Protein 1K3A (pdb70)

GO terms:
  GO:0004713 protein tyrosine kinase activity (F, IMP)
  GO:1904646 cellular response to amyloid-beta (P, IGI)
  GO:0005010 insulin-like growth factor receptor activity (F, IMP)
  GO:0045056 transcytosis (P, IMP)
  GO:0097242 amyloid-beta clearance (P, IMP)
  GO:0043235 signaling receptor complex (C, IDA)
  GO:0038083 peptidyl-tyrosine autophosphorylation (P, IMP)
  GO:0043066 negative regulation of apoptotic process (P, IDA)
  GO:0031994 insulin-like growth factor I binding (F, IDA)
  GO:0035867 alphav-beta3 integrin-IGF-1-IGF1R complex (C, IDA)
  GO:0046328 regulation of JNK cascade (P, IDA)
  GO:0004713 protein tyrosine kinase activity (F, EXP)
  GO:0005515 protein binding (F, IPI)
  GO:0005010 insulin-like growth factor receptor activity (F, TAS)
  GO:0043066 negative regulation of apoptotic process (P, TAS)
  GO:0007165 signal transduction (P, TAS)
  GO:0008284 positive regulation of cell population proliferation (P, TAS)
  GO:0008286 insulin receptor signaling pathway (P, TAS)
  GO:0004713 protein tyrosine kinase activity (F, TAS)
  GO:0005886 plasma membrane (C, TAS)

B-factor: mean 33.8, std 10.52, range [14.96, 90.63]

Structure (mmCIF, N/CA/C/O backbone):
data_1K3A
#
_entry.id   1K3A
#
_cell.length_a   80.624
_cell.length_b   111.018
_cell.length_c   93.297
_cell.angle_alpha   90.00
_cell.angle_beta   90.00
_cell.angle_gamma   90.00
#
_symmetry.space_group_name_H-M   'C 2 2 21'
#
loop_
_entity.id
_entity.type
_entity.pdbx_description
1 polymer 'insulin-like growth factor 1 receptor'
2 polymer 'insulin receptor substrate 1'
3 non-polymer 'PHOSPHOMETHYLPHOSPHONIC ACID ADENYLATE ESTER'
4 water water
#
loop_
_atom_site.group_PDB
_atom_site.id
_atom_site.type_symbol
_atom_site.label_atom_id
_atom_site.label_alt_id
_atom_site.label_comp_id
_atom_site.label_asym_id
_atom_site.label_entity_id
_atom_site.label_seq_id
_atom_site.pdbx_PDB_ins_code
_atom_site.Cartn_x
_atom_site.Cartn_y
_atom_site.Cartn_z
_atom_site.occupancy
_atom_site.B_iso_or_equiv
_atom_site.auth_seq_id
_atom_site.auth_comp_id
_atom_site.auth_asym_id
_atom_site.auth_atom_id
_atom_site.pdbx_PDB_model_num
ATOM 1 N N . VAL A 1 1 ? 1.657 20.877 69.207 1.00 51.05 958 VAL A N 1
ATOM 2 C CA . VAL A 1 1 ? 1.775 19.689 68.313 1.00 50.75 958 VAL A CA 1
ATOM 3 C C . VAL A 1 1 ? 3.224 19.326 67.993 1.00 49.74 958 VAL A C 1
ATOM 4 O O . VAL A 1 1 ? 4.136 20.142 68.150 1.00 49.39 958 VAL A O 1
ATOM 8 N N . PRO A 1 2 ? 3.449 18.084 67.536 1.00 48.78 959 PRO A N 1
ATOM 9 C CA . PRO A 1 2 ? 4.788 17.601 67.194 1.00 47.74 959 PRO A CA 1
ATOM 10 C C . PRO A 1 2 ? 5.419 18.231 65.954 1.00 46.42 959 PRO A C 1
ATOM 11 O O . PRO A 1 2 ? 4.728 18.671 65.031 1.00 46.17 959 PRO A O 1
ATOM 15 N N . ASP A 1 3 ? 6.746 18.269 65.954 1.00 44.87 960 ASP A N 1
ATOM 16 C CA . ASP A 1 3 ? 7.511 18.796 64.836 1.00 43.06 960 ASP A CA 1
ATOM 17 C C . ASP A 1 3 ? 7.304 17.778 63.718 1.00 41.33 960 ASP A C 1
ATOM 18 O O . ASP A 1 3 ? 7.752 16.635 63.819 1.00 41.18 960 ASP A O 1
ATOM 23 N N . GLU A 1 4 ? 6.621 18.193 62.657 1.00 38.80 961 GLU A N 1
ATOM 24 C CA . GLU A 1 4 ? 6.329 17.299 61.544 1.00 36.15 961 GLU A CA 1
ATOM 25 C C . GLU A 1 4 ? 7.550 16.803 60.784 1.00 34.19 961 GLU A C 1
ATOM 26 O O . GLU A 1 4 ? 7.470 15.797 60.087 1.00 33.48 961 GLU A O 1
ATOM 32 N N . TRP A 1 5 ? 8.674 17.500 60.908 1.00 32.23 962 TRP A N 1
ATOM 33 C CA . TRP A 1 5 ? 9.882 17.091 60.198 1.00 31.38 962 TRP A CA 1
ATOM 34 C C . TRP A 1 5 ? 10.838 16.206 60.990 1.00 31.67 962 TRP A C 1
ATOM 35 O O . TRP A 1 5 ? 11.694 15.540 60.408 1.00 32.08 962 TRP A O 1
ATOM 46 N N . GLU A 1 6 ? 10.692 16.196 62.310 1.00 31.75 963 GLU A N 1
ATOM 47 C CA . GLU A 1 6 ? 11.551 15.397 63.180 1.00 32.28 963 GLU A CA 1
ATOM 48 C C . GLU A 1 6 ? 11.201 13.914 63.100 1.00 32.12 963 GLU A C 1
ATOM 49 O O . GLU A 1 6 ? 10.031 13.548 63.155 1.00 32.21 963 GLU A O 1
ATOM 55 N N . VAL A 1 7 ? 12.212 13.062 62.967 1.00 31.49 964 VAL A N 1
ATOM 56 C CA . VAL A 1 7 ? 11.972 11.625 62.908 1.00 31.57 964 VAL A CA 1
ATOM 57 C C . VAL A 1 7 ? 12.844 10.916 63.947 1.00 31.83 964 VAL A C 1
ATOM 58 O O . VAL A 1 7 ? 14.001 11.286 64.162 1.00 30.49 964 VAL A O 1
ATOM 62 N N . ALA A 1 8 ? 12.281 9.900 64.596 1.00 32.42 965 ALA A N 1
ATOM 63 C CA . ALA A 1 8 ? 13.013 9.142 65.603 1.00 33.36 965 ALA A CA 1
ATOM 64 C C . ALA A 1 8 ? 14.172 8.419 64.924 1.00 33.60 965 ALA A C 1
ATOM 65 O O . ALA A 1 8 ? 13.985 7.746 63.913 1.00 34.41 965 ALA A O 1
ATOM 67 N N . ARG A 1 9 ? 15.370 8.564 65.481 1.00 33.82 966 ARG A N 1
ATOM 68 C CA . ARG A 1 9 ? 16.561 7.935 64.922 1.00 34.27 966 ARG A CA 1
ATOM 69 C C . ARG A 1 9 ? 16.383 6.440 64.638 1.00 35.21 966 ARG A C 1
ATOM 70 O O . ARG A 1 9 ? 16.951 5.906 63.683 1.00 34.68 966 ARG A O 1
ATOM 78 N N . GLU A 1 10 ? 15.590 5.769 65.465 1.00 36.46 967 GLU A N 1
ATOM 79 C CA . GLU A 1 10 ? 15.367 4.335 65.311 1.00 38.05 967 GLU A CA 1
ATOM 80 C C . GLU A 1 10 ? 14.702 3.945 63.999 1.00 37.79 967 GLU A C 1
ATOM 81 O O . GLU A 1 10 ? 14.895 2.831 63.518 1.00 37.62 967 GLU A O 1
ATOM 87 N N . LYS A 1 11 ? 13.925 4.854 63.420 1.00 37.65 968 LYS A N 1
ATOM 88 C CA . LYS A 1 11 ? 13.234 4.563 62.164 1.00 38.34 968 LYS A CA 1
ATOM 89 C C . LYS A 1 11 ? 14.100 4.682 60.914 1.00 37.66 968 LYS A C 1
ATOM 90 O O . LYS A 1 11 ? 13.614 4.479 59.801 1.00 37.20 968 LYS A O 1
ATOM 96 N N . ILE A 1 12 ? 15.377 5.007 61.094 1.00 37.96 969 ILE A N 1
ATOM 97 C CA . ILE A 1 12 ? 16.301 5.156 59.971 1.00 37.66 969 ILE A CA 1
ATOM 98 C C . ILE A 1 12 ? 17.453 4.159 60.067 1.00 38.02 969 ILE A C 1
ATOM 99 O O . ILE A 1 12 ? 18.046 3.996 61.129 1.00 38.38 969 ILE A O 1
ATOM 104 N N . THR A 1 13 ? 17.767 3.496 58.956 1.00 37.97 970 THR A N 1
ATOM 105 C CA . THR A 1 13 ? 18.865 2.530 58.921 1.00 38.62 970 THR A CA 1
ATOM 106 C C . THR A 1 13 ? 19.811 2.866 57.773 1.00 38.86 970 THR A C 1
ATOM 107 O O . THR A 1 13 ? 19.368 3.223 56.683 1.00 37.49 970 THR A O 1
ATOM 111 N N . MET A 1 14 ? 21.113 2.753 58.022 1.00 40.35 971 MET A N 1
ATOM 112 C CA . MET A 1 14 ? 22.114 3.049 57.005 1.00 42.42 971 MET A CA 1
ATOM 113 C C . MET A 1 14 ? 22.703 1.779 56.392 1.00 42.91 971 MET A C 1
ATOM 114 O O . MET A 1 14 ? 23.467 1.056 57.032 1.00 43.50 971 MET A O 1
ATOM 119 N N . SER A 1 15 ? 22.339 1.522 55.140 1.00 42.76 972 SER A N 1
ATOM 120 C CA . SER A 1 15 ? 22.794 0.344 54.410 1.00 42.00 972 SER A CA 1
ATOM 121 C C . SER A 1 15 ? 24.245 0.440 53.958 1.00 42.00 972 SER A C 1
ATOM 122 O O . SER A 1 15 ? 25.031 -0.479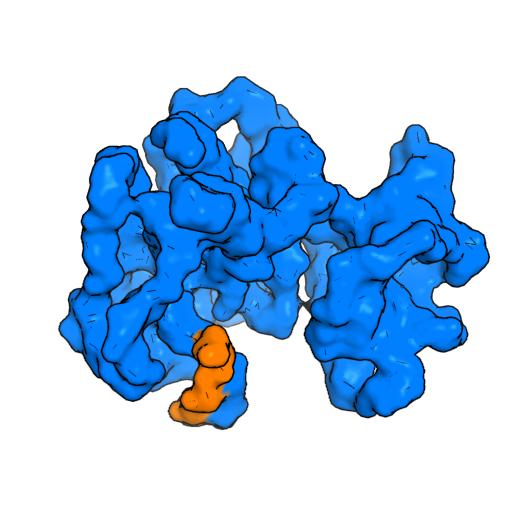 54.182 1.00 42.88 972 SER A O 1
ATOM 125 N N . ARG A 1 16 ? 24.608 1.547 53.323 1.00 41.35 973 ARG A N 1
ATOM 126 C CA . ARG A 1 16 ? 25.973 1.707 52.849 1.00 40.60 973 ARG A CA 1
ATOM 127 C C . ARG A 1 16 ? 26.315 3.167 52.584 1.00 40.77 973 ARG A C 1
ATOM 128 O O . ARG A 1 16 ? 25.434 4.029 52.558 1.00 40.69 973 ARG A O 1
ATOM 136 N N . GLU A 1 17 ? 27.600 3.438 52.387 1.00 4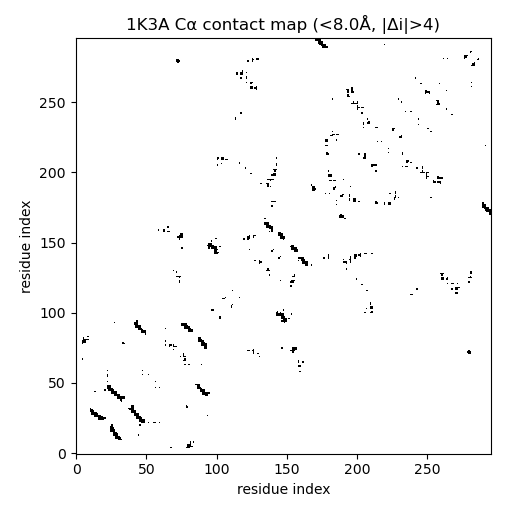0.00 974 GLU A N 1
ATOM 137 C CA . GLU A 1 17 ? 28.053 4.795 52.122 1.00 40.68 974 GLU A CA 1
ATOM 138 C C . GLU A 1 17 ? 27.873 5.141 50.651 1.00 40.66 974 GLU A C 1
ATOM 139 O O . GLU A 1 17 ? 28.006 4.281 49.781 1.00 39.97 974 GLU A O 1
ATOM 145 N N . LEU A 1 18 ? 27.572 6.408 50.381 1.00 40.52 975 LEU A N 1
ATOM 146 C CA . LEU A 1 18 ? 27.398 6.885 49.016 1.00 40.32 975 LEU A CA 1
ATOM 147 C C . LEU A 1 18 ? 28.586 7.760 48.656 1.00 41.01 975 LEU A C 1
ATOM 148 O O . LEU A 1 18 ? 29.071 7.733 47.525 1.00 41.29 975 LEU A O 1
ATOM 153 N N . GLY A 1 19 ? 29.052 8.534 49.631 1.00 41.22 976 GLY A N 1
ATOM 154 C CA . GLY A 1 19 ? 30.187 9.410 49.402 1.00 41.29 976 GLY A CA 1
ATOM 155 C C . GLY A 1 19 ? 30.262 10.540 50.413 1.00 41.93 976 GLY A C 1
ATOM 156 O O . GLY A 1 19 ? 29.277 10.850 51.095 1.00 41.26 976 GLY A O 1
ATOM 157 N N . GLN A 1 20 ? 31.432 11.160 50.509 1.00 41.62 977 GLN A N 1
ATOM 158 C CA . GLN A 1 20 ? 31.643 12.260 51.444 1.00 42.16 977 GLN A CA 1
ATOM 159 C C . GLN A 1 20 ? 30.937 13.524 50.956 1.00 42.04 977 GLN A C 1
ATOM 160 O O . GLN A 1 20 ? 31.020 13.868 49.775 1.00 41.71 977 GLN A O 1
ATOM 166 N N . GLY A 1 21 ? 30.245 14.210 51.866 1.00 41.93 978 GLY A N 1
ATOM 167 C CA . GLY A 1 21 ? 29.541 15.431 51.504 1.00 42.28 978 GLY A CA 1
ATOM 168 C C . GLY A 1 21 ? 30.184 16.700 52.048 1.00 42.84 978 GLY A C 1
ATOM 169 O O . GLY A 1 21 ? 31.322 16.681 52.515 1.00 41.43 978 GLY A O 1
ATOM 170 N N . SER A 1 22 ? 29.454 17.813 51.987 1.00 43.33 979 SER A N 1
ATOM 171 C CA . SER A 1 22 ? 29.958 19.093 52.484 1.00 43.50 979 SER A CA 1
ATOM 172 C C . SER A 1 22 ? 30.268 19.080 53.971 1.00 43.21 979 SER A C 1
ATOM 173 O O . SER A 1 22 ? 31.335 19.535 54.384 1.00 43.12 979 SER A O 1
ATOM 176 N N . PHE A 1 23 ? 29.338 18.562 54.771 1.00 42.89 980 PHE A N 1
ATOM 177 C CA . PHE A 1 23 ? 29.519 18.531 56.222 1.00 42.39 980 PHE A CA 1
ATOM 178 C C . PHE A 1 23 ? 29.767 17.141 56.813 1.00 40.83 980 PHE A C 1
ATOM 179 O O . PHE A 1 23 ? 30.003 17.005 58.017 1.00 40.68 980 PHE A O 1
ATOM 187 N N . GLY A 1 24 ? 29.714 16.110 55.977 1.00 39.45 981 GLY A N 1
ATOM 188 C CA . GLY A 1 24 ? 29.929 14.764 56.475 1.00 37.15 981 GLY A CA 1
ATOM 189 C C . GLY A 1 24 ? 29.562 13.686 55.470 1.00 36.28 981 GLY A C 1
ATOM 190 O O . GLY A 1 24 ? 29.126 13.976 54.355 1.00 35.30 981 GLY A O 1
ATOM 191 N N . MET A 1 25 ? 29.739 12.436 55.880 1.00 34.55 982 MET A N 1
ATOM 192 C CA . MET A 1 25 ? 29.449 11.291 55.033 1.00 35.08 982 MET A CA 1
ATOM 193 C C . MET A 1 25 ? 27.967 11.149 54.704 1.00 34.10 982 MET A C 1
ATOM 194 O O . MET A 1 25 ? 27.105 11.301 55.578 1.00 33.48 982 MET A O 1
ATOM 199 N N . VAL A 1 26 ? 27.685 10.859 53.435 1.00 32.54 983 VAL A N 1
ATOM 200 C CA . VAL A 1 26 ? 26.320 10.647 52.964 1.00 31.45 983 VAL A CA 1
ATOM 201 C C . VAL A 1 26 ? 26.132 9.139 52.773 1.00 31.57 983 VAL A C 1
ATOM 202 O O . VAL A 1 26 ? 26.961 8.483 52.140 1.00 31.63 983 VAL A O 1
ATOM 206 N N . TYR A 1 27 ? 25.047 8.595 53.315 1.00 31.70 984 TYR A N 1
ATOM 207 C CA . TYR A 1 27 ? 24.771 7.164 53.210 1.00 32.41 984 TYR A CA 1
ATOM 208 C C . TYR A 1 27 ? 23.450 6.882 52.510 1.00 32.54 984 TYR A C 1
ATOM 209 O O . TYR A 1 27 ? 22.579 7.748 52.441 1.00 32.44 984 TYR A O 1
ATOM 218 N N . GLU A 1 28 ? 23.310 5.663 51.993 1.00 31.06 985 GLU A N 1
ATOM 219 C CA . GLU A 1 28 ? 22.060 5.241 51.383 1.00 30.67 985 GLU A CA 1
ATOM 220 C C . GLU A 1 28 ? 21.442 4.380 52.469 1.00 29.63 985 GLU A C 1
ATOM 221 O O . GLU A 1 28 ? 22.153 3.648 53.156 1.00 29.69 985 GLU A O 1
ATOM 227 N N . GLY A 1 29 ? 20.131 4.460 52.634 1.00 28.39 986 GLY A N 1
ATOM 228 C CA . GLY A 1 29 ? 19.496 3.669 53.666 1.00 27.98 986 GLY A CA 1
ATOM 229 C C . GLY A 1 29 ? 18.004 3.549 53.472 1.00 28.55 986 GLY A C 1
ATOM 230 O O . GLY A 1 29 ? 17.493 3.719 52.362 1.00 27.70 986 GLY A O 1
ATOM 231 N N . VAL A 1 30 ? 17.307 3.260 54.568 1.00 28.71 987 VAL A N 1
ATOM 232 C CA . VAL A 1 30 ? 15.861 3.096 54.565 1.00 29.21 987 VAL A CA 1
ATOM 233 C C . VAL A 1 30 ? 15.253 3.807 55.772 1.00 30.19 987 VAL A C 1
ATOM 234 O O . VAL A 1 30 ? 15.840 3.815 56.854 1.00 29.93 987 VAL A O 1
ATOM 238 N N . ALA A 1 31 ? 14.079 4.400 55.582 1.00 32.14 988 ALA A N 1
ATOM 239 C CA . ALA A 1 31 ? 13.392 5.102 56.658 1.00 33.84 988 ALA A CA 1
ATOM 240 C C . ALA A 1 31 ? 11.932 4.667 56.717 1.00 35.57 988 ALA A C 1
ATOM 241 O O . ALA A 1 31 ? 11.296 4.487 55.684 1.00 36.23 988 ALA A O 1
ATOM 243 N N . LYS A 1 32 ? 11.405 4.502 57.927 1.00 37.47 989 LYS A N 1
ATOM 244 C CA . LYS A 1 32 ? 10.016 4.087 58.110 1.00 39.73 989 LYS A CA 1
ATOM 245 C C . LYS A 1 32 ? 9.055 5.244 58.382 1.00 40.95 989 LYS A C 1
ATOM 246 O O . LYS A 1 32 ? 9.371 6.177 59.123 1.00 41.21 989 LYS A O 1
ATOM 252 N N . GLY A 1 33 ? 7.879 5.165 57.770 1.00 41.88 990 GLY A N 1
ATOM 253 C CA . GLY A 1 33 ? 6.853 6.175 57.956 1.00 43.74 990 GLY A CA 1
ATOM 254 C C . GLY A 1 33 ? 7.153 7.618 57.587 1.00 44.47 990 GLY A C 1
ATOM 255 O O . GLY A 1 33 ? 6.676 8.527 58.264 1.00 45.15 990 GLY A O 1
ATOM 256 N N . VAL A 1 34 ? 7.922 7.853 56.529 1.00 44.93 991 VAL A N 1
ATOM 257 C CA . VAL A 1 34 ? 8.216 9.229 56.136 1.00 45.75 991 VAL A CA 1
ATOM 258 C C . VAL A 1 34 ? 7.382 9.646 54.933 1.00 46.91 991 VAL A C 1
ATOM 259 O O . VAL A 1 34 ? 7.274 10.834 54.622 1.00 46.90 991 VAL A O 1
ATOM 263 N N . VAL A 1 35 ? 6.795 8.665 54.258 1.00 47.70 992 VAL A N 1
ATOM 264 C CA . VAL A 1 35 ? 5.949 8.937 53.105 1.00 49.09 992 VAL A CA 1
ATOM 265 C C . VAL A 1 35 ? 4.592 8.293 53.344 1.00 49.93 992 VAL A C 1
ATOM 266 O O . VAL A 1 35 ? 4.509 7.180 53.857 1.00 49.76 992 VAL A O 1
ATOM 270 N N . LYS A 1 36 ? 3.532 9.002 52.974 1.00 51.29 993 LYS A N 1
ATOM 271 C CA . LYS A 1 36 ? 2.171 8.507 53.153 1.00 52.83 993 LYS A CA 1
ATOM 272 C C . LYS A 1 36 ? 1.943 7.189 52.424 1.00 53.65 993 LYS A C 1
ATOM 273 O O . LYS A 1 36 ? 2.507 6.953 51.357 1.00 54.07 993 LYS A O 1
ATOM 275 N N . ASP A 1 37 ? 1.112 6.333 53.010 1.00 54.94 994 ASP A N 1
ATOM 276 C CA . ASP A 1 37 ? 0.786 5.042 52.412 1.00 55.97 994 ASP A CA 1
ATOM 277 C C . ASP A 1 37 ? 2.040 4.267 52.034 1.00 55.80 994 ASP A C 1
ATOM 278 O O . ASP A 1 37 ? 2.005 3.410 51.149 1.00 56.16 994 ASP A O 1
ATOM 283 N N . GLU A 1 38 ? 3.147 4.566 52.702 1.00 55.41 995 GLU A N 1
ATOM 284 C CA . GLU A 1 38 ? 4.403 3.893 52.404 1.00 54.70 995 GLU A CA 1
ATOM 285 C C . GLU A 1 38 ? 5.076 3.466 53.706 1.00 54.06 995 GLU A C 1
ATOM 286 O O . GLU A 1 38 ? 5.589 4.302 54.451 1.00 54.34 995 GLU A O 1
ATOM 292 N N . PRO A 1 39 ? 5.069 2.151 54.002 1.00 53.12 996 PRO A N 1
ATOM 293 C CA . PRO A 1 39 ? 5.674 1.594 55.219 1.00 51.72 996 PRO A CA 1
ATOM 294 C C . PRO A 1 39 ? 7.099 2.092 55.421 1.00 50.02 996 PRO A C 1
ATOM 295 O O . PRO A 1 39 ? 7.408 2.740 56.423 1.00 50.22 996 PRO A O 1
ATOM 299 N N . GLU A 1 40 ? 7.963 1.783 54.462 1.00 47.90 997 GLU A N 1
ATOM 300 C CA . GLU A 1 40 ? 9.351 2.214 54.522 1.00 45.91 997 GLU A CA 1
ATOM 301 C C . GLU A 1 40 ? 9.720 2.860 53.191 1.00 43.19 997 GLU A C 1
ATOM 302 O O . GLU A 1 40 ? 9.071 2.611 52.178 1.00 43.01 997 GLU A O 1
ATOM 308 N N . THR A 1 41 ? 10.759 3.688 53.194 1.00 40.04 998 THR A N 1
ATOM 309 C CA . THR A 1 41 ? 11.183 4.383 51.983 1.00 36.94 998 THR A CA 1
ATOM 310 C C . THR A 1 41 ? 12.705 4.402 51.848 1.00 35.09 998 THR A C 1
ATOM 311 O O . THR A 1 41 ? 13.419 4.554 52.834 1.00 34.34 998 THR A O 1
ATOM 315 N N . ARG A 1 42 ? 13.195 4.241 50.623 1.00 33.08 999 ARG A N 1
ATOM 316 C CA . ARG A 1 42 ? 14.628 4.282 50.375 1.00 31.04 999 ARG A CA 1
ATOM 317 C C . ARG A 1 42 ? 15.019 5.748 50.472 1.00 30.15 999 ARG A C 1
ATOM 318 O O . ARG A 1 42 ? 14.330 6.619 49.938 1.00 30.07 999 ARG A O 1
ATOM 326 N N . VAL A 1 43 ? 16.123 6.026 51.148 1.00 28.18 1000 VAL A N 1
ATOM 327 C CA . VAL A 1 43 ? 16.531 7.403 51.335 1.00 26.85 1000 VAL A CA 1
ATOM 328 C C . VAL A 1 43 ? 18.030 7.618 51.271 1.00 26.53 1000 VAL A C 1
ATOM 329 O O . VAL A 1 43 ? 18.820 6.676 51.341 1.00 25.04 1000 VAL A O 1
ATOM 333 N N . ALA A 1 44 ? 18.401 8.885 51.129 1.00 25.56 1001 ALA A N 1
ATOM 334 C CA . ALA A 1 44 ? 19.788 9.293 51.131 1.00 26.45 1001 ALA A CA 1
ATOM 335 C C . ALA A 1 44 ? 19.913 9.884 52.537 1.00 27.13 1001 ALA A C 1
ATOM 336 O O . ALA A 1 44 ? 19.026 10.607 52.992 1.00 28.04 1001 ALA A O 1
ATOM 338 N N . ILE A 1 45 ? 20.994 9.575 53.235 1.00 27.93 1002 ILE A N 1
ATOM 339 C CA . ILE A 1 45 ? 21.163 10.076 54.594 1.00 28.34 1002 ILE A CA 1
ATOM 340 C C . ILE A 1 45 ? 22.404 10.941 54.690 1.00 28.81 1002 ILE A C 1
ATOM 341 O O . ILE A 1 45 ? 23.526 10.434 54.632 1.00 28.83 1002 ILE A O 1
ATOM 346 N N . LYS A 1 46 ? 22.193 12.247 54.829 1.00 27.96 1003 LYS A N 1
ATOM 347 C CA . LYS A 1 46 ? 23.292 13.195 54.952 1.00 29.44 1003 LYS A CA 1
ATOM 348 C C . LYS A 1 46 ? 23.563 13.427 56.433 1.00 29.61 1003 LYS A C 1
ATOM 349 O O . LYS A 1 46 ? 22.646 13.722 57.201 1.00 28.96 1003 LYS A O 1
ATOM 355 N N . THR A 1 47 ? 24.824 13.299 56.829 1.00 29.25 1004 THR A N 1
ATOM 356 C CA . THR A 1 47 ? 25.199 13.476 58.225 1.00 31.12 1004 THR A CA 1
ATOM 357 C C . THR A 1 47 ? 26.189 14.623 58.442 1.00 33.55 1004 THR A C 1
ATOM 358 O O . THR A 1 47 ? 26.832 15.105 57.505 1.00 32.47 1004 THR A O 1
ATOM 362 N N . VAL A 1 48 ? 26.302 15.053 59.696 1.00 36.03 1005 VAL A N 1
ATOM 363 C CA . VAL A 1 48 ? 27.241 16.102 60.068 1.00 38.67 1005 VAL A CA 1
ATOM 364 C C . VAL A 1 48 ? 28.238 15.463 61.029 1.00 40.30 1005 VAL A C 1
ATOM 365 O O . VAL A 1 48 ? 27.836 14.841 62.010 1.00 41.08 1005 VAL A O 1
ATOM 369 N N . ASN A 1 49 ? 29.529 15.612 60.746 1.00 42.46 1006 ASN A N 1
ATOM 370 C CA . ASN A 1 49 ? 30.560 15.050 61.612 1.00 44.36 1006 ASN A CA 1
ATOM 371 C C . ASN A 1 49 ? 30.299 15.509 63.048 1.00 45.44 1006 ASN A C 1
ATOM 372 O O . ASN A 1 49 ? 30.086 16.698 63.300 1.00 46.18 1006 ASN A O 1
ATOM 374 N N . GLU A 1 50 ? 30.310 14.565 63.984 1.00 45.88 1007 GLU A N 1
ATOM 375 C CA . GLU A 1 50 ? 30.067 14.876 65.388 1.00 46.50 1007 GLU A CA 1
ATOM 376 C C . GLU A 1 50 ? 31.098 15.867 65.918 1.00 46.58 1007 GLU A C 1
ATOM 377 O O . GLU A 1 50 ? 30.961 16.390 67.028 1.00 47.16 1007 GLU A O 1
ATOM 379 N N . ALA A 1 51 ? 32.128 16.120 65.117 1.00 45.76 1008 ALA A N 1
ATOM 380 C CA . ALA A 1 51 ? 33.187 17.043 65.498 1.00 44.89 1008 ALA A CA 1
ATOM 381 C C . ALA A 1 51 ? 33.037 18.395 64.811 1.00 44.18 1008 ALA A C 1
ATOM 382 O O . ALA A 1 51 ? 33.836 19.304 65.038 1.00 44.39 1008 ALA A O 1
ATOM 384 N N . ALA A 1 52 ? 32.015 18.528 63.972 1.00 42.56 1009 ALA A N 1
ATOM 385 C CA . ALA A 1 52 ? 31.782 19.776 63.253 1.00 40.75 1009 ALA A CA 1
ATOM 386 C C . ALA A 1 52 ? 31.551 20.937 64.211 1.00 39.88 1009 ALA A C 1
ATOM 387 O O . ALA A 1 52 ? 31.125 20.743 65.351 1.00 39.38 1009 ALA A O 1
ATOM 389 N N . SER A 1 53 ? 31.832 22.144 63.735 1.00 38.35 1010 SER A N 1
ATOM 390 C CA . SER A 1 53 ? 31.659 23.348 64.538 1.00 37.55 1010 SER A CA 1
ATOM 391 C C . SER A 1 53 ? 30.210 23.804 64.520 1.00 36.97 1010 SER A C 1
ATOM 392 O O . SER A 1 53 ? 29.409 23.342 63.707 1.00 35.60 1010 SER A O 1
ATOM 395 N N . MET A 1 54 ? 29.883 24.719 65.425 1.00 36.72 1011 MET A N 1
ATOM 396 C CA . MET A 1 54 ? 28.540 25.263 65.505 1.00 36.44 1011 MET A CA 1
ATOM 397 C C . MET A 1 54 ? 28.231 25.935 64.175 1.00 35.51 1011 MET A C 1
ATOM 398 O O . MET A 1 54 ? 27.119 25.824 63.647 1.00 34.89 1011 MET A O 1
ATOM 403 N N . ARG A 1 55 ? 29.227 26.631 63.635 1.00 33.97 1012 ARG A N 1
ATOM 404 C CA . ARG A 1 55 ? 29.073 27.317 62.359 1.00 33.88 1012 ARG A CA 1
ATOM 405 C C . ARG A 1 55 ? 28.614 26.351 61.265 1.00 33.25 1012 ARG A C 1
ATOM 406 O O . ARG A 1 55 ? 27.675 26.637 60.525 1.00 31.65 1012 ARG A O 1
ATOM 408 N N . GLU A 1 56 ? 29.286 25.210 61.170 1.00 33.17 1013 GLU A N 1
ATOM 409 C CA . GLU A 1 56 ? 28.952 24.211 60.166 1.00 34.41 1013 GLU A CA 1
ATOM 410 C C . GLU A 1 56 ? 27.591 23.582 60.428 1.00 33.95 1013 GLU A C 1
ATOM 411 O O . GLU A 1 56 ? 26.789 23.404 59.504 1.00 34.15 1013 GLU A O 1
ATOM 417 N N . ARG A 1 57 ? 27.329 23.247 61.687 1.00 33.08 1014 ARG A N 1
ATOM 418 C CA . ARG A 1 57 ? 26.056 22.646 62.052 1.00 31.81 1014 ARG A CA 1
ATOM 419 C C . ARG A 1 57 ? 24.908 23.582 61.709 1.00 29.76 1014 ARG A C 1
ATOM 420 O O . ARG A 1 57 ? 23.851 23.141 61.263 1.00 28.31 1014 ARG A O 1
ATOM 428 N N . ILE A 1 58 ? 25.115 24.877 61.911 1.00 28.79 1015 ILE A N 1
ATOM 429 C CA . ILE A 1 58 ? 24.083 25.856 61.595 1.00 28.64 1015 ILE A CA 1
ATOM 430 C C . ILE A 1 58 ? 23.818 25.888 60.083 1.00 28.72 1015 ILE A C 1
ATOM 431 O O . ILE A 1 58 ? 22.666 25.889 59.647 1.00 29.03 1015 ILE A O 1
ATOM 436 N N . GLU A 1 59 ? 24.882 25.914 59.283 1.00 28.77 1016 GLU A N 1
ATOM 437 C CA . GLU A 1 59 ? 24.731 25.929 57.828 1.00 29.65 1016 GLU A CA 1
ATOM 438 C C . GLU A 1 59 ? 24.030 24.654 57.365 1.00 28.59 1016 GLU A C 1
ATOM 439 O O . GLU A 1 59 ? 23.146 24.688 56.513 1.00 28.32 1016 GLU A O 1
ATOM 445 N N . PHE A 1 60 ? 24.430 23.525 57.933 1.00 28.67 1017 PHE A N 1
ATOM 446 C CA . PHE A 1 60 ? 23.816 22.253 57.577 1.00 28.83 1017 PHE A CA 1
ATOM 447 C C . PHE A 1 60 ? 22.305 22.284 57.822 1.00 28.43 1017 PHE A C 1
ATOM 448 O O . PHE A 1 60 ? 21.509 21.950 56.939 1.00 28.30 1017 PHE A O 1
ATOM 456 N N . LEU A 1 61 ? 21.914 22.687 59.028 1.00 27.78 1018 LEU A N 1
ATOM 457 C CA . LEU A 1 61 ? 20.506 22.741 59.395 1.00 28.40 1018 LEU A CA 1
ATOM 458 C C . LEU A 1 61 ? 19.736 23.815 58.633 1.00 28.48 1018 LEU A C 1
ATOM 459 O O . LEU A 1 61 ? 18.550 23.635 58.333 1.00 28.25 1018 LEU A O 1
ATOM 464 N N . ASN A 1 62 ? 20.399 24.925 58.315 1.00 27.61 1019 ASN A N 1
ATOM 465 C CA . ASN A 1 62 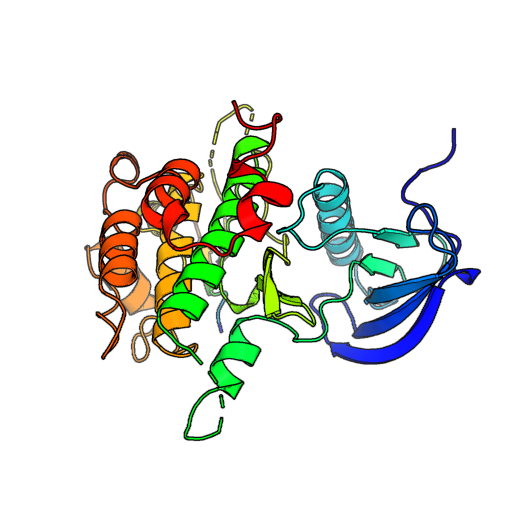? 19.738 25.992 57.565 1.00 28.10 1019 ASN A CA 1
ATOM 466 C C . ASN A 1 62 ? 19.342 25.482 56.180 1.00 27.59 1019 ASN A C 1
ATOM 467 O O . ASN A 1 62 ? 18.292 25.849 55.662 1.00 28.59 1019 ASN A O 1
ATOM 472 N N . GLU A 1 63 ? 20.174 24.636 55.577 1.00 28.93 1020 GLU A N 1
ATOM 473 C CA . GLU A 1 63 ? 19.840 24.107 54.257 1.00 29.91 1020 GLU A CA 1
ATOM 474 C C . GLU A 1 63 ? 18.603 23.226 54.368 1.00 29.33 1020 GLU A C 1
ATOM 475 O O . GLU A 1 63 ? 17.754 23.221 53.479 1.00 28.45 1020 GLU A O 1
ATOM 481 N N . ALA A 1 64 ? 18.503 22.480 55.464 1.00 29.92 1021 ALA A N 1
ATOM 482 C CA . ALA A 1 64 ? 17.352 21.605 55.672 1.00 28.63 1021 ALA A CA 1
ATOM 483 C C . ALA A 1 64 ? 16.105 22.454 55.847 1.00 28.13 1021 ALA A C 1
ATOM 484 O O . ALA A 1 64 ? 15.050 22.145 55.292 1.00 27.78 1021 ALA A O 1
ATOM 486 N N . SER A 1 65 ? 16.229 23.531 56.619 1.00 28.33 1022 SER A N 1
ATOM 487 C CA . SER A 1 65 ? 15.095 24.408 56.863 1.00 30.00 1022 SER A CA 1
ATOM 488 C C . SER A 1 65 ? 14.537 24.967 55.572 1.00 29.19 1022 SER A C 1
ATOM 489 O O . SER A 1 65 ? 13.322 24.987 55.377 1.00 29.95 1022 SER A O 1
ATOM 492 N N . VAL A 1 66 ? 15.422 25.426 54.694 1.00 28.82 1023 VAL A N 1
ATOM 493 C CA . VAL A 1 66 ? 14.996 25.971 53.410 1.00 29.04 1023 VAL A CA 1
ATOM 494 C C . VAL A 1 66 ? 14.229 24.909 52.616 1.00 28.36 1023 VAL A C 1
ATOM 495 O O . VAL A 1 66 ? 13.214 25.205 51.988 1.00 27.63 1023 VAL A O 1
ATOM 499 N N . MET A 1 67 ? 14.719 23.673 52.650 1.00 27.76 1024 MET A N 1
ATOM 500 C CA . MET A 1 67 ? 14.086 22.578 51.919 1.00 27.18 1024 MET A CA 1
ATOM 501 C C . MET A 1 67 ? 12.689 22.221 52.419 1.00 26.74 1024 MET A C 1
ATOM 502 O O . MET A 1 67 ? 11.880 21.680 51.664 1.00 26.51 1024 MET A O 1
ATOM 507 N N . LYS A 1 68 ? 12.401 22.518 53.684 1.00 26.06 1025 LYS A N 1
ATOM 508 C CA . LYS A 1 68 ? 11.086 22.213 54.247 1.00 26.22 1025 LYS A CA 1
ATOM 509 C C . LYS A 1 68 ? 9.986 22.947 53.480 1.00 26.76 1025 LYS A C 1
ATOM 510 O O . LYS A 1 68 ? 8.817 22.558 53.519 1.00 26.79 1025 LYS A O 1
ATOM 516 N N . GLU A 1 69 ? 10.370 24.009 52.784 1.00 27.26 1026 GLU A N 1
ATOM 517 C CA . GLU A 1 69 ? 9.418 24.816 52.027 1.00 28.93 1026 GLU A CA 1
ATOM 518 C C . GLU A 1 69 ? 9.116 24.278 50.632 1.00 28.15 1026 GLU A C 1
ATOM 519 O O . GLU A 1 69 ? 8.174 24.732 49.987 1.00 29.37 1026 GLU A O 1
ATOM 525 N N . PHE A 1 70 ? 9.900 23.317 50.160 1.00 27.46 1027 PHE A N 1
ATOM 526 C CA . PHE A 1 70 ? 9.693 22.806 48.813 1.00 27.10 1027 PHE A CA 1
ATOM 527 C C . PHE A 1 70 ? 8.897 21.518 48.673 1.00 27.81 1027 PHE A C 1
ATOM 528 O O . PHE A 1 70 ? 9.106 20.554 49.406 1.00 27.51 1027 PHE A O 1
ATOM 536 N N . ASN A 1 71 ? 7.984 21.524 47.706 1.00 27.62 1028 ASN A N 1
ATOM 537 C CA . ASN A 1 71 ? 7.169 20.363 47.387 1.00 29.09 1028 ASN A CA 1
ATOM 538 C C . ASN A 1 71 ? 6.992 20.369 45.876 1.00 28.59 1028 ASN A C 1
ATOM 539 O O . ASN A 1 71 ? 5.976 20.839 45.350 1.00 28.57 1028 ASN A O 1
ATOM 544 N N . CYS A 1 72 ? 7.994 19.850 45.180 1.00 26.02 1029 CYS A N 1
ATOM 545 C CA . CYS A 1 72 ? 7.959 19.817 43.726 1.00 25.87 1029 CYS A CA 1
ATOM 546 C C . CYS A 1 72 ? 8.617 18.559 43.201 1.00 24.25 1029 CYS A C 1
ATOM 547 O O . CYS A 1 72 ? 9.654 18.138 43.705 1.00 23.96 1029 CYS A O 1
ATOM 550 N N . HIS A 1 73 ? 8.005 17.967 42.181 1.00 24.43 1030 HIS A N 1
ATOM 551 C CA . HIS A 1 73 ? 8.513 16.744 41.569 1.00 24.24 1030 HIS A CA 1
ATOM 552 C C . HIS A 1 73 ? 9.927 16.911 41.014 1.00 23.18 1030 HIS A C 1
ATOM 553 O O . HIS A 1 73 ? 10.683 15.945 40.933 1.00 23.16 1030 HIS A O 1
ATOM 560 N N . HIS A 1 74 ? 10.288 18.131 40.627 1.00 22.43 1031 HIS A N 1
ATOM 561 C CA . HIS A 1 74 ? 11.616 18.363 40.072 1.00 21.21 1031 HIS A CA 1
ATOM 562 C C . HIS A 1 74 ? 12.609 19.036 41.021 1.00 21.42 1031 HIS A C 1
ATOM 563 O O . HIS A 1 74 ? 13.580 19.658 40.593 1.00 20.37 1031 HIS A O 1
ATOM 570 N N . VAL A 1 75 ? 12.348 18.903 42.317 1.00 20.99 1032 VAL A N 1
ATOM 571 C CA . VAL A 1 75 ? 13.242 19.413 43.349 1.00 20.52 1032 VAL A CA 1
ATOM 572 C C . VAL A 1 75 ? 13.423 18.241 44.311 1.00 20.81 1032 VAL A C 1
ATOM 573 O O . VAL A 1 75 ? 12.435 17.655 44.759 1.00 20.38 1032 VAL A O 1
ATOM 577 N N . VAL A 1 76 ? 14.670 17.887 44.621 1.00 21.12 1033 VAL A N 1
ATOM 578 C CA . VAL A 1 76 ? 14.932 16.769 45.530 1.00 21.57 1033 VAL A CA 1
ATOM 579 C C . VAL A 1 76 ? 14.212 17.030 46.847 1.00 22.51 1033 VAL A C 1
ATOM 580 O O . VAL A 1 76 ? 14.377 18.076 47.473 1.00 21.03 1033 VAL A O 1
ATOM 584 N N . ARG A 1 77 ? 13.407 16.063 47.265 1.00 23.91 1034 ARG A N 1
ATOM 585 C CA . ARG A 1 77 ? 12.587 16.216 48.460 1.00 25.04 1034 ARG A CA 1
ATOM 586 C C . ARG A 1 77 ? 13.176 15.898 49.836 1.00 24.63 1034 ARG A C 1
ATOM 587 O O . ARG A 1 77 ? 13.800 14.853 50.039 1.00 23.93 1034 ARG A O 1
ATOM 595 N N . LEU A 1 78 ? 12.970 16.816 50.781 1.00 23.82 1035 LEU A N 1
ATOM 596 C CA . LEU A 1 78 ? 13.428 16.624 52.158 1.00 23.93 1035 LEU A CA 1
ATOM 597 C C . LEU A 1 78 ? 12.399 15.684 52.751 1.00 24.00 1035 LEU A C 1
ATOM 598 O O . LEU A 1 78 ? 11.201 15.870 52.540 1.00 23.93 1035 LEU A O 1
ATOM 603 N N . LEU A 1 79 ? 12.846 14.678 53.493 1.00 23.70 1036 LEU A N 1
ATOM 604 C CA . LEU A 1 79 ? 11.903 13.725 54.058 1.00 23.90 1036 LEU A CA 1
ATOM 605 C C . LEU A 1 79 ? 11.888 13.713 55.575 1.00 24.15 1036 LEU A C 1
ATOM 606 O O . LEU A 1 79 ? 10.951 13.208 56.185 1.00 24.10 1036 LEU A O 1
ATOM 611 N N . GLY A 1 80 ? 12.921 14.271 56.189 1.00 24.11 1037 GLY A N 1
ATOM 612 C CA . GLY A 1 80 ? 12.964 14.285 57.634 1.00 23.68 1037 GLY A CA 1
ATOM 613 C C . GLY A 1 80 ? 14.289 14.757 58.180 1.00 23.53 1037 GLY A C 1
ATOM 614 O O . GLY A 1 80 ? 15.282 14.851 57.451 1.00 21.14 1037 GLY A O 1
ATOM 615 N N . VAL A 1 81 ? 14.291 15.054 59.474 1.00 23.62 1038 VAL A N 1
ATOM 616 C CA . VAL A 1 81 ? 15.474 15.534 60.162 1.00 25.35 1038 VAL A CA 1
ATOM 617 C C . VAL A 1 81 ? 15.597 14.839 61.506 1.00 25.98 1038 VAL A C 1
ATOM 618 O O . VAL A 1 81 ? 14.603 14.627 62.199 1.00 26.60 1038 VAL A O 1
ATOM 622 N N . VAL A 1 82 ? 16.819 14.481 61.875 1.00 25.95 1039 VAL A N 1
ATOM 623 C CA . VAL A 1 82 ? 17.056 13.852 63.165 1.00 26.21 1039 VAL A CA 1
ATOM 624 C C . VAL A 1 82 ? 17.957 14.825 63.916 1.00 26.51 1039 VAL A C 1
ATOM 625 O O . VAL A 1 82 ? 19.171 14.816 63.731 1.00 25.71 1039 VAL A O 1
ATOM 629 N N . SER A 1 83 ? 17.365 15.671 64.755 1.00 27.50 1040 SER A N 1
ATOM 630 C CA . SER A 1 83 ? 18.152 16.662 65.488 1.00 28.61 1040 SER A CA 1
ATOM 631 C C . SER A 1 83 ? 18.339 16.337 66.964 1.00 29.07 1040 SER A C 1
ATOM 632 O O . SER A 1 83 ? 18.714 17.203 67.756 1.00 29.61 1040 SER A O 1
ATOM 635 N N . GLN A 1 84 ? 18.074 15.086 67.321 1.00 28.85 1041 GLN A N 1
ATOM 636 C CA . GLN A 1 84 ? 18.249 14.608 68.685 1.00 28.59 1041 GLN A CA 1
ATOM 637 C C . GLN A 1 84 ? 19.326 13.532 68.620 1.00 29.49 1041 GLN A C 1
ATOM 638 O O . GLN A 1 84 ? 19.235 12.603 67.813 1.00 28.65 1041 GLN A O 1
ATOM 644 N N . GLY A 1 85 ? 20.346 13.660 69.461 1.00 29.78 1042 GLY A N 1
ATOM 645 C CA . GLY A 1 85 ? 21.416 12.681 69.473 1.00 30.56 1042 GLY A CA 1
ATOM 646 C C . GLY A 1 85 ? 22.450 12.906 68.390 1.00 30.69 1042 GLY A C 1
ATOM 647 O O . GLY A 1 85 ? 22.362 13.873 67.633 1.00 30.15 1042 GLY A O 1
ATOM 648 N N . GLN A 1 86 ? 23.429 12.006 68.323 1.00 31.46 1043 GLN A N 1
ATOM 649 C CA . GLN A 1 86 ? 24.515 12.079 67.346 1.00 32.43 1043 GLN A CA 1
ATOM 650 C C . GLN A 1 86 ? 24.522 10.850 66.440 1.00 32.77 1043 GLN A C 1
ATOM 651 O O . GLN A 1 86 ? 24.241 9.743 66.891 1.00 33.12 1043 GLN A O 1
ATOM 657 N N . PRO A 1 87 ? 24.846 11.031 65.149 1.00 32.54 1044 PRO A N 1
ATOM 658 C CA . PRO A 1 87 ? 25.186 12.322 64.549 1.00 32.39 1044 PRO A CA 1
ATOM 659 C C . PRO A 1 87 ? 23.914 13.000 64.050 1.00 32.36 1044 PRO A C 1
ATOM 660 O O . PRO A 1 87 ? 22.865 12.363 63.955 1.00 33.32 1044 PRO A O 1
ATOM 664 N N . THR A 1 88 ? 24.001 14.287 63.736 1.00 31.62 1045 THR A N 1
ATOM 665 C CA . THR A 1 88 ? 22.838 15.007 63.235 1.00 31.95 1045 THR A CA 1
ATOM 666 C C . THR A 1 88 ? 22.611 14.528 61.807 1.00 32.04 1045 THR A C 1
ATOM 667 O O . THR A 1 88 ? 23.544 14.512 61.009 1.00 31.50 1045 THR A O 1
ATOM 671 N N . LEU A 1 89 ? 21.375 14.142 61.494 1.00 31.79 1046 LEU A N 1
ATOM 672 C CA . LEU A 1 89 ? 21.040 13.620 60.171 1.00 31.21 1046 LEU A CA 1
ATOM 673 C C . LEU A 1 89 ? 19.897 14.355 59.488 1.00 30.26 1046 LEU A C 1
ATOM 674 O O . LEU A 1 89 ? 19.038 14.962 60.129 1.00 29.16 1046 LEU A O 1
ATOM 679 N N . VAL A 1 90 ? 19.907 14.270 58.167 1.00 29.24 1047 VAL A N 1
ATOM 680 C CA . VAL A 1 90 ? 18.879 14.842 57.320 1.00 28.54 1047 VAL A CA 1
ATOM 681 C C . VAL A 1 90 ? 18.614 13.725 56.315 1.00 27.82 1047 VAL A C 1
ATOM 682 O O . VAL A 1 90 ? 19.549 13.207 55.709 1.00 26.31 1047 VAL A O 1
ATOM 686 N N . ILE A 1 91 ? 17.355 13.336 56.151 1.00 26.75 1048 ILE A N 1
ATOM 687 C CA . ILE A 1 91 ? 17.027 12.276 55.206 1.00 27.52 1048 ILE A CA 1
ATOM 688 C C . ILE A 1 91 ? 16.263 12.860 54.034 1.00 27.06 1048 ILE A C 1
ATOM 689 O O . ILE A 1 91 ? 15.316 13.633 54.204 1.00 25.43 1048 ILE A O 1
ATOM 694 N N . MET A 1 92 ? 16.694 12.478 52.842 1.00 26.59 1049 MET A N 1
ATOM 695 C CA . MET A 1 92 ? 16.126 12.995 51.617 1.00 27.96 1049 MET A CA 1
ATOM 696 C C . MET A 1 92 ? 15.826 11.925 50.583 1.00 27.54 1049 MET A C 1
ATOM 697 O O . MET A 1 92 ? 16.293 10.788 50.678 1.00 26.92 1049 MET A O 1
ATOM 702 N N . GLU A 1 93 ? 15.041 12.329 49.593 1.00 25.29 1050 GLU A N 1
ATOM 703 C CA . GLU A 1 93 ? 14.658 11.485 48.484 1.00 25.13 1050 GLU A CA 1
ATOM 704 C C . GLU A 1 93 ? 15.937 10.898 47.889 1.00 24.01 1050 GLU A C 1
ATOM 705 O O . GLU A 1 93 ? 16.916 11.613 47.683 1.00 22.50 1050 GLU A O 1
ATOM 711 N N . LEU A 1 94 ? 15.931 9.596 47.620 1.00 24.01 1051 LEU A N 1
ATOM 712 C CA . LEU A 1 94 ? 17.104 8.941 47.047 1.00 23.23 1051 LEU A CA 1
ATOM 713 C C . LEU A 1 94 ? 17.134 9.155 45.535 1.00 22.80 1051 LEU A C 1
ATOM 714 O O . LEU A 1 94 ? 16.146 8.928 44.851 1.00 22.75 1051 LEU A O 1
ATOM 719 N N . MET A 1 95 ? 18.277 9.598 45.026 1.00 23.22 1052 MET A N 1
ATOM 720 C CA . MET A 1 95 ? 18.473 9.837 43.600 1.00 24.25 1052 MET A CA 1
ATOM 721 C C . MET A 1 95 ? 19.578 8.854 43.216 1.00 24.98 1052 MET A C 1
ATOM 722 O O . MET A 1 95 ? 20.767 9.181 43.293 1.00 23.42 1052 MET A O 1
ATOM 727 N N . THR A 1 96 ? 19.181 7.649 42.805 1.00 26.09 1053 THR A N 1
ATOM 728 C CA . THR A 1 96 ? 20.153 6.600 42.493 1.00 27.23 1053 THR A CA 1
ATOM 729 C C . THR A 1 96 ? 21.257 6.900 41.480 1.00 27.85 1053 THR A C 1
ATOM 730 O O . THR A 1 96 ? 22.354 6.363 41.606 1.00 27.93 1053 THR A O 1
ATOM 734 N N . ARG A 1 97 ? 20.998 7.747 40.489 1.00 27.94 1054 ARG A N 1
ATOM 735 C CA . ARG A 1 97 ? 22.031 8.056 39.499 1.00 28.48 1054 ARG A CA 1
ATOM 736 C C . ARG A 1 97 ? 23.034 9.157 39.883 1.00 28.15 1054 ARG A C 1
ATOM 737 O O . ARG A 1 97 ? 23.841 9.565 39.054 1.00 29.23 1054 ARG A O 1
ATOM 745 N N . GLY A 1 98 ? 22.992 9.639 41.123 1.00 27.23 1055 GLY A N 1
ATOM 746 C CA . GLY A 1 98 ? 23.937 10.660 41.550 1.00 25.42 1055 GLY A CA 1
ATOM 747 C C . GLY A 1 98 ? 23.758 12.038 40.922 1.00 25.23 1055 GLY A C 1
ATOM 748 O O . GLY A 1 98 ? 22.729 12.323 40.309 1.00 23.81 1055 GLY A O 1
ATOM 749 N N . ASP A 1 99 ? 24.769 12.892 41.062 1.00 25.11 1056 ASP A N 1
ATOM 750 C CA . ASP A 1 99 ? 24.684 14.246 40.510 1.00 26.01 1056 ASP A CA 1
ATOM 751 C C . ASP A 1 99 ? 24.768 14.235 38.984 1.00 25.79 1056 ASP A C 1
ATOM 752 O O . ASP A 1 99 ? 25.349 13.323 38.378 1.00 25.35 1056 ASP A O 1
ATOM 757 N N . LEU A 1 100 ? 24.180 15.255 38.371 1.00 24.59 1057 LEU A N 1
ATOM 758 C CA . LEU A 1 100 ? 24.146 15.368 36.921 1.00 24.01 1057 LEU A CA 1
ATOM 759 C C . LEU A 1 100 ? 25.509 15.508 36.253 1.00 23.82 1057 LEU A C 1
ATOM 760 O O . LEU A 1 100 ? 25.694 15.035 35.132 1.00 21.71 1057 LEU A O 1
ATOM 765 N N . LYS A 1 101 ? 26.459 16.154 36.920 1.00 24.23 1058 LYS A N 1
ATOM 766 C CA . LYS A 1 101 ? 27.774 16.313 36.309 1.00 27.06 1058 LYS A CA 1
ATOM 767 C C . LYS A 1 101 ? 28.446 14.952 36.114 1.00 27.59 1058 LYS A C 1
ATOM 768 O O . LYS A 1 101 ? 28.933 14.640 35.027 1.00 27.20 1058 LYS A O 1
ATOM 774 N N . SER A 1 102 ? 28.469 14.149 37.174 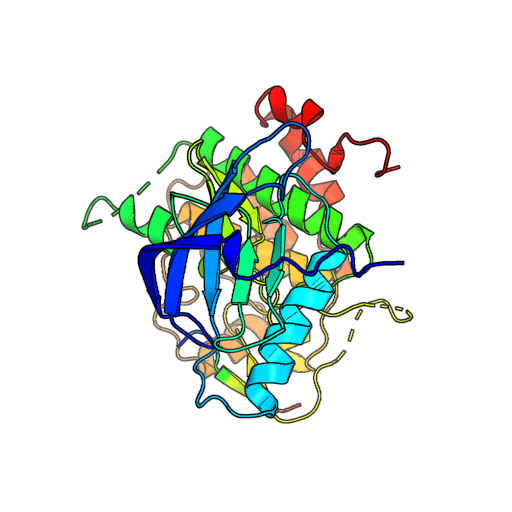1.00 28.77 1059 SER A N 1
ATOM 775 C CA . SER A 1 102 ? 29.076 12.822 37.115 1.00 29.75 1059 SER A CA 1
ATOM 776 C C . SER A 1 102 ? 28.340 11.948 36.111 1.00 30.79 1059 SER A C 1
ATOM 777 O O . SER A 1 102 ? 28.956 11.160 35.400 1.00 31.10 1059 SER A O 1
ATOM 780 N N . TYR A 1 103 ? 27.016 12.085 36.053 1.00 31.22 1060 TYR A N 1
ATOM 781 C CA . TYR A 1 103 ? 26.219 11.291 35.126 1.00 31.33 1060 TYR A CA 1
ATOM 782 C C . TYR A 1 103 ? 26.567 11.632 33.678 1.00 32.61 1060 TYR A C 1
ATOM 783 O O . TYR A 1 103 ? 26.666 10.742 32.824 1.00 32.54 1060 TYR A O 1
ATOM 792 N N . LEU A 1 104 ? 26.748 12.921 33.403 1.00 32.33 1061 LEU A N 1
ATOM 793 C CA . LEU A 1 104 ? 27.100 13.368 32.061 1.00 32.62 1061 LEU A CA 1
ATOM 794 C C . LEU A 1 104 ? 28.505 12.885 31.702 1.00 33.87 1061 LEU A C 1
ATOM 795 O O . LEU A 1 104 ? 28.739 12.407 30.592 1.00 33.84 1061 LEU A O 1
ATOM 800 N N . ARG A 1 105 ? 29.438 13.007 32.642 1.00 35.64 1062 ARG A N 1
ATOM 801 C CA . ARG A 1 105 ? 30.810 12.568 32.401 1.00 38.37 1062 ARG A CA 1
ATOM 802 C C . ARG A 1 105 ? 30.836 11.074 32.079 1.00 39.00 1062 ARG A C 1
ATOM 803 O O . ARG A 1 105 ? 31.561 10.638 31.185 1.00 38.94 1062 ARG A O 1
ATOM 811 N N . SER A 1 106 ? 30.037 10.299 32.809 1.00 40.20 1063 SER A N 1
ATOM 812 C CA . SER A 1 106 ? 29.988 8.853 32.612 1.00 41.70 1063 SER A CA 1
ATOM 813 C C . SER A 1 106 ? 29.549 8.474 31.202 1.00 42.85 1063 SER A C 1
ATOM 814 O O . SER A 1 106 ? 29.748 7.338 30.773 1.00 43.24 1063 SER A O 1
ATOM 817 N N . LEU A 1 107 ? 28.952 9.416 30.482 1.00 43.80 1064 LEU A N 1
ATOM 818 C CA . LEU A 1 107 ? 28.492 9.137 29.126 1.00 45.47 1064 LEU A CA 1
ATOM 819 C C . LEU A 1 107 ? 29.544 9.467 28.074 1.00 47.26 1064 LEU A C 1
ATOM 820 O O . LEU A 1 107 ? 29.302 9.313 26.878 1.00 47.07 1064 LEU A O 1
ATOM 825 N N . ARG A 1 108 ? 30.709 9.922 28.521 1.00 49.35 1065 ARG A N 1
ATOM 826 C CA . ARG A 1 108 ? 31.783 10.263 27.601 1.00 52.09 1065 ARG A CA 1
ATOM 827 C C . ARG A 1 108 ? 32.370 9.016 26.949 1.00 54.17 1065 ARG A C 1
ATOM 828 O O . ARG A 1 108 ? 32.645 8.025 27.624 1.00 53.99 1065 ARG A O 1
ATOM 836 N N . PRO A 1 109 ? 32.564 9.052 25.620 1.00 56.25 1066 PRO A N 1
ATOM 837 C CA . PRO A 1 109 ? 33.124 7.925 24.867 1.00 57.98 1066 PRO A CA 1
ATOM 838 C C . PRO A 1 109 ? 34.489 7.516 25.414 1.00 59.42 1066 PRO A C 1
ATOM 839 O O . PRO A 1 109 ? 34.835 6.333 25.436 1.00 59.72 1066 PRO A O 1
ATOM 843 N N . GLU A 1 110 ? 35.260 8.505 25.854 1.00 60.85 1067 GLU A N 1
ATOM 844 C CA . GLU A 1 110 ? 36.585 8.253 26.408 1.00 62.41 1067 GLU A CA 1
ATOM 845 C C . GLU A 1 110 ? 36.479 7.378 27.653 1.00 63.46 1067 GLU A C 1
ATOM 846 O O . GLU A 1 110 ? 37.005 6.263 27.687 1.00 63.97 1067 GLU A O 1
ATOM 847 N N . MET A 1 111 ? 35.794 7.890 28.671 1.00 64.16 1068 MET A N 1
ATOM 848 C CA . MET A 1 111 ? 35.610 7.160 29.922 1.00 64.75 1068 MET A CA 1
ATOM 849 C C . MET A 1 111 ? 34.508 6.111 29.793 1.00 65.31 1068 MET A C 1
ATOM 850 O O . MET A 1 111 ? 33.320 6.423 29.900 1.00 65.66 1068 MET A O 1
ATOM 851 N N . PRO A 1 120 ? 23.717 11.407 24.803 1.00 50.21 1077 PRO A N 1
ATOM 852 C CA . PRO A 1 120 ? 22.259 11.525 24.908 1.00 49.31 1077 PRO A CA 1
ATOM 853 C C . PRO A 1 120 ? 21.624 12.203 23.693 1.00 48.53 1077 PRO A C 1
ATOM 854 O O . PRO A 1 120 ? 22.190 13.136 23.121 1.00 48.48 1077 PRO A O 1
ATOM 858 N N . SER A 1 121 ? 20.445 11.724 23.307 1.00 47.25 1078 SER A N 1
ATOM 859 C CA . SER A 1 121 ? 19.729 12.262 22.156 1.00 45.97 1078 SER A CA 1
ATOM 860 C C . SER A 1 121 ? 19.218 13.677 22.394 1.00 45.53 1078 SER A C 1
ATOM 861 O O . SER A 1 121 ? 19.163 14.151 23.526 1.00 45.17 1078 SER A O 1
ATOM 864 N N . LEU A 1 122 ? 18.840 14.344 21.309 1.00 44.74 1079 LEU A N 1
ATOM 865 C CA . LEU A 1 122 ? 18.319 15.696 21.387 1.00 44.11 1079 LEU A CA 1
ATOM 866 C C . LEU A 1 122 ? 17.122 15.732 22.325 1.00 43.56 1079 LEU A C 1
ATOM 867 O O . LEU A 1 122 ? 17.003 16.639 23.143 1.00 43.97 1079 LEU A O 1
ATOM 869 N N . SER A 1 123 ? 16.237 14.746 22.202 1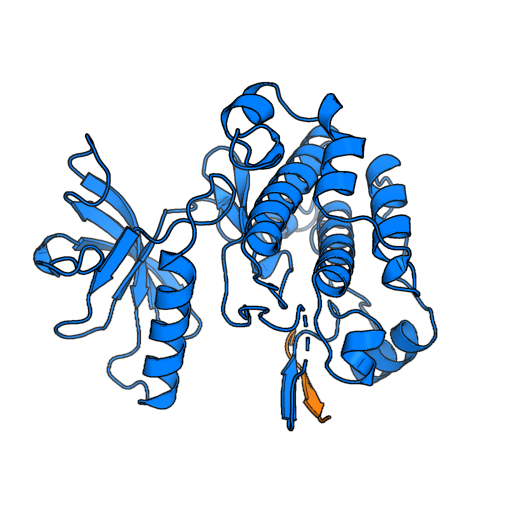.00 42.66 1080 SER A N 1
ATOM 870 C CA . SER A 1 123 ? 15.049 14.672 23.048 1.00 42.08 1080 SER A CA 1
ATOM 871 C C . SER A 1 123 ? 15.380 14.468 24.520 1.00 40.47 1080 SER A C 1
ATOM 872 O O . SER A 1 123 ? 14.743 15.063 25.391 1.00 39.95 1080 SER A O 1
ATOM 875 N N . LYS A 1 124 ? 16.369 13.626 24.798 1.00 38.72 1081 LYS A N 1
ATOM 876 C CA . LYS A 1 124 ? 16.770 13.377 26.173 1.00 37.03 1081 LYS A CA 1
ATOM 877 C C . LYS A 1 124 ? 17.356 14.661 26.764 1.00 35.75 1081 LYS A C 1
ATOM 878 O O . LYS A 1 124 ? 17.112 14.988 27.921 1.00 35.30 1081 LYS A O 1
ATOM 880 N N . MET A 1 125 ? 18.127 15.389 25.963 1.00 34.22 1082 MET A N 1
ATOM 881 C CA . MET A 1 125 ? 18.725 16.631 26.432 1.00 33.27 1082 MET A CA 1
ATOM 882 C C . MET A 1 125 ? 17.668 17.688 26.718 1.00 31.88 1082 MET A C 1
ATOM 883 O O . MET A 1 125 ? 17.744 18.399 27.718 1.00 31.22 1082 MET A O 1
ATOM 888 N N . ILE A 1 126 ? 16.683 17.789 25.837 1.00 31.11 1083 ILE A N 1
ATOM 889 C CA . ILE A 1 126 ? 15.613 18.762 26.008 1.00 31.70 1083 ILE A CA 1
ATOM 890 C C . ILE A 1 126 ? 14.739 18.386 27.199 1.00 30.87 1083 ILE A C 1
ATOM 891 O O . ILE A 1 126 ? 14.202 19.258 27.881 1.00 29.96 1083 ILE A O 1
ATOM 896 N N . GLN A 1 127 ? 14.596 17.089 27.446 1.00 30.30 1084 GLN A N 1
ATOM 897 C CA . GLN A 1 127 ? 13.790 16.630 28.571 1.00 30.80 1084 GLN A CA 1
ATOM 898 C C . GLN A 1 127 ? 14.474 17.074 29.866 1.00 29.31 1084 GLN A C 1
ATOM 899 O O . GLN A 1 127 ? 13.818 17.518 30.802 1.00 28.83 1084 GLN A O 1
ATOM 905 N N . MET A 1 128 ? 15.796 16.950 29.913 1.00 28.54 1085 MET A N 1
ATOM 906 C CA . MET A 1 128 ? 16.548 17.351 31.098 1.00 28.16 1085 MET A CA 1
ATOM 907 C C . MET A 1 128 ? 16.433 18.851 31.319 1.00 26.68 1085 MET A C 1
ATOM 908 O O . MET A 1 128 ? 16.256 19.314 32.447 1.00 25.69 1085 MET A O 1
ATOM 913 N N . ALA A 1 129 ? 16.531 19.605 30.231 1.00 25.68 1086 ALA A N 1
ATOM 914 C CA . ALA A 1 129 ? 16.436 21.053 30.300 1.00 25.06 1086 ALA A CA 1
ATOM 915 C C . ALA A 1 129 ? 15.079 21.459 30.859 1.00 24.78 1086 ALA A C 1
ATOM 916 O O . ALA A 1 129 ? 14.977 22.373 31.676 1.00 24.75 1086 ALA A O 1
ATOM 918 N N . GLY A 1 130 ? 14.034 20.773 30.411 1.00 24.46 1087 GLY A N 1
ATOM 919 C CA . GLY A 1 130 ? 12.695 21.098 30.865 1.00 23.43 1087 GLY A CA 1
ATOM 920 C C . GLY A 1 130 ? 12.463 20.798 32.329 1.00 22.99 1087 GLY A C 1
ATOM 921 O O . GLY A 1 130 ? 11.788 21.559 33.024 1.00 23.28 1087 GLY A O 1
ATOM 922 N N . GLU A 1 131 ? 13.013 19.683 32.799 1.00 22.82 1088 GLU A N 1
ATOM 923 C CA . GLU A 1 131 ? 12.854 19.283 34.192 1.00 22.14 1088 GLU A CA 1
ATOM 924 C C . GLU A 1 131 ? 13.580 20.263 35.117 1.00 22.13 1088 GLU A C 1
ATOM 925 O O . GLU A 1 131 ? 13.031 20.686 36.136 1.00 20.88 1088 GLU A O 1
ATOM 931 N N . ILE A 1 132 ? 14.806 20.627 34.753 1.00 20.22 1089 ILE A N 1
ATOM 932 C CA . ILE A 1 132 ? 15.599 21.563 35.546 1.00 20.98 1089 ILE A CA 1
ATOM 933 C C . ILE A 1 132 ? 14.917 22.927 35.600 1.00 21.22 1089 ILE A C 1
ATOM 934 O O . ILE A 1 132 ? 14.838 23.554 36.663 1.00 22.10 1089 ILE A O 1
ATOM 939 N N . ALA A 1 133 ? 14.429 23.377 34.447 1.00 19.87 1090 ALA A N 1
ATOM 940 C CA . ALA A 1 133 ? 13.747 24.663 34.344 1.00 20.24 1090 ALA A CA 1
ATOM 941 C C . ALA A 1 133 ? 12.449 24.646 35.152 1.00 19.68 1090 ALA A C 1
ATOM 942 O O . ALA A 1 133 ? 12.062 25.660 35.728 1.00 20.08 1090 ALA A O 1
ATOM 944 N N . ASP A 1 134 ? 11.781 23.497 35.200 1.00 20.03 1091 ASP A N 1
ATOM 945 C CA . ASP A 1 134 ? 10.535 23.396 35.961 1.00 20.16 1091 ASP A CA 1
ATOM 946 C C . ASP A 1 134 ? 10.836 23.518 37.457 1.00 19.57 1091 ASP A C 1
ATOM 947 O O . ASP A 1 134 ? 10.134 24.215 38.186 1.00 19.64 1091 ASP A O 1
ATOM 952 N N . GLY A 1 135 ? 11.884 22.838 37.913 1.00 18.41 1092 GLY A N 1
ATOM 953 C CA . GLY A 1 135 ? 12.243 22.920 39.317 1.00 17.43 1092 GLY A CA 1
ATOM 954 C C . GLY A 1 135 ? 12.625 24.346 39.673 1.00 17.88 1092 GLY A C 1
ATOM 955 O O . GLY A 1 135 ? 12.257 24.853 40.740 1.00 17.91 1092 GLY A O 1
ATOM 956 N N . MET A 1 136 ? 13.360 25.002 38.778 1.00 17.50 1093 MET A N 1
ATOM 957 C CA . MET A 1 136 ? 13.785 26.379 39.008 1.00 18.03 1093 MET A CA 1
ATOM 958 C C . MET A 1 136 ? 12.584 27.318 38.968 1.00 19.25 1093 MET A C 1
ATOM 959 O O . MET A 1 136 ? 12.497 28.251 39.762 1.00 20.32 1093 MET A O 1
ATOM 964 N N . ALA A 1 137 ? 11.654 27.074 38.048 1.00 19.76 1094 ALA A N 1
ATOM 965 C CA . ALA A 1 137 ? 10.456 27.909 37.969 1.00 20.51 1094 ALA A CA 1
ATOM 966 C C . ALA A 1 137 ? 9.725 27.831 39.311 1.00 21.07 1094 ALA A C 1
ATOM 967 O O . ALA A 1 137 ? 9.256 28.844 39.834 1.00 21.81 1094 ALA A O 1
ATOM 969 N N . TYR A 1 138 ? 9.639 26.622 39.865 1.00 21.19 1095 TYR A N 1
ATOM 970 C CA . TYR A 1 138 ? 8.986 26.402 41.154 1.00 21.83 1095 TYR A CA 1
ATOM 971 C C . TYR A 1 138 ? 9.698 27.224 42.229 1.00 23.46 1095 TYR A C 1
ATOM 972 O O . TYR A 1 138 ? 9.068 27.957 43.002 1.00 22.56 1095 TYR A O 1
ATOM 981 N N . LEU A 1 139 ? 11.019 27.093 42.272 1.00 23.30 1096 LEU A N 1
ATOM 982 C CA . LEU A 1 139 ? 11.829 27.823 43.236 1.00 24.83 1096 LEU A CA 1
ATOM 983 C C . LEU A 1 139 ? 11.595 29.332 43.129 1.00 24.52 1096 LEU A C 1
ATOM 984 O O . LEU A 1 139 ? 11.273 29.988 44.120 1.00 24.89 1096 LEU A O 1
ATOM 989 N N . ASN A 1 140 ? 11.754 29.877 41.926 1.00 25.01 1097 ASN A N 1
ATOM 990 C CA . ASN A 1 140 ? 11.564 31.310 41.700 1.00 25.09 1097 ASN A CA 1
ATOM 991 C C . ASN A 1 140 ? 10.128 31.760 42.022 1.00 26.02 1097 ASN A C 1
ATOM 992 O O . ASN A 1 140 ? 9.914 32.864 42.532 1.00 25.13 1097 ASN A O 1
ATOM 997 N N . ALA A 1 141 ? 9.152 30.904 41.727 1.00 26.74 1098 ALA A N 1
ATOM 998 C CA . ALA A 1 141 ? 7.750 31.223 41.991 1.00 27.75 1098 ALA A CA 1
ATOM 999 C C . ALA A 1 141 ? 7.509 31.376 43.492 1.00 29.50 1098 ALA A C 1
ATOM 1000 O O . ALA A 1 141 ? 6.645 32.142 43.919 1.00 29.69 1098 ALA A O 1
ATOM 1002 N N . ASN A 1 142 ? 8.271 30.644 44.294 1.00 30.13 1099 ASN A N 1
ATOM 1003 C CA . ASN A 1 142 ? 8.129 30.748 45.736 1.00 30.23 1099 ASN A CA 1
ATOM 1004 C C . ASN A 1 142 ? 9.059 31.808 46.312 1.00 29.27 1099 ASN A C 1
ATOM 1005 O O . ASN A 1 142 ? 9.296 31.857 47.518 1.00 28.65 1099 ASN A O 1
ATOM 1010 N N . LYS A 1 143 ? 9.584 32.657 45.437 1.00 29.47 1100 LYS A N 1
ATOM 1011 C CA . LYS A 1 143 ? 10.465 33.743 45.849 1.00 29.75 1100 LYS A CA 1
ATOM 1012 C C . LYS A 1 143 ? 11.808 33.318 46.435 1.00 29.10 1100 LYS A C 1
ATOM 1013 O O . LYS A 1 143 ? 12.260 33.857 47.450 1.00 28.76 1100 LYS A O 1
ATOM 1019 N N . PHE A 1 144 ? 12.443 32.346 45.792 1.00 27.72 1101 PHE A N 1
ATOM 1020 C CA . PHE A 1 144 ? 13.756 31.888 46.220 1.00 26.30 1101 PHE A CA 1
ATOM 1021 C C . PHE A 1 144 ? 14.692 31.990 45.028 1.00 25.67 1101 PHE A C 1
ATOM 1022 O O . PHE A 1 144 ? 14.314 31.655 43.903 1.00 25.05 1101 PHE A O 1
ATOM 1030 N N . VAL A 1 145 ? 15.906 32.464 45.267 1.00 23.89 1102 VAL A N 1
ATOM 1031 C CA . VAL A 1 145 ? 16.892 32.526 44.205 1.00 22.46 1102 VAL A CA 1
ATOM 1032 C C . VAL A 1 145 ? 17.889 31.440 44.601 1.00 22.33 1102 VAL A C 1
ATOM 1033 O O . VAL A 1 145 ? 18.403 31.437 45.725 1.00 20.73 1102 VAL A O 1
ATOM 1037 N N . HIS A 1 146 ? 18.151 30.512 43.685 1.00 20.22 1103 HIS A N 1
ATOM 1038 C CA . HIS A 1 146 ? 19.051 29.404 43.976 1.00 20.83 1103 HIS A CA 1
ATOM 1039 C C . HIS A 1 146 ? 20.514 29.825 44.153 1.00 20.79 1103 HIS A C 1
ATOM 1040 O O . HIS A 1 146 ? 21.160 29.427 45.121 1.00 21.47 1103 HIS A O 1
ATOM 1047 N N . ARG A 1 147 ? 21.024 30.627 43.220 1.00 21.21 1104 ARG A N 1
ATOM 1048 C CA . ARG A 1 147 ? 22.392 31.154 43.262 1.00 21.05 1104 ARG A CA 1
ATOM 1049 C C . ARG A 1 147 ? 23.539 30.191 42.966 1.00 20.65 1104 ARG A C 1
ATOM 1050 O O . ARG A 1 147 ? 24.678 30.627 42.802 1.00 20.84 1104 ARG A O 1
ATOM 1058 N N . ASP A 1 148 ? 23.267 28.893 42.895 1.00 19.35 1105 ASP A N 1
ATOM 1059 C CA . ASP A 1 148 ? 24.346 27.951 42.632 1.00 19.45 1105 ASP A CA 1
ATOM 1060 C C . ASP A 1 148 ? 23.889 26.840 41.697 1.00 20.19 1105 ASP A C 1
ATOM 1061 O O . ASP A 1 148 ? 24.210 25.667 41.893 1.00 19.31 1105 ASP A O 1
ATOM 1066 N N . LEU A 1 149 ? 23.135 27.222 40.668 1.00 19.82 1106 LEU A N 1
ATOM 1067 C CA . LEU A 1 149 ? 22.657 26.254 39.692 1.00 19.39 1106 LEU A CA 1
ATOM 1068 C C . LEU A 1 149 ? 23.838 25.815 38.830 1.00 18.29 1106 LEU A C 1
ATOM 1069 O O . LEU A 1 149 ? 24.543 26.639 38.250 1.00 17.57 1106 LEU A O 1
ATOM 1074 N N . ALA A 1 150 ? 24.037 24.506 38.761 1.00 17.03 1107 ALA A N 1
ATOM 1075 C CA . ALA A 1 150 ? 25.139 23.908 38.011 1.00 18.44 1107 ALA A CA 1
ATOM 1076 C C . ALA A 1 150 ? 24.837 22.426 37.939 1.00 19.60 1107 ALA A C 1
ATOM 1077 O O . ALA A 1 150 ? 24.084 21.911 38.763 1.00 20.20 1107 ALA A O 1
ATOM 1079 N N . ALA A 1 151 ? 25.418 21.736 36.964 1.00 20.79 1108 ALA A N 1
ATOM 1080 C CA . ALA A 1 151 ? 25.172 20.309 36.833 1.00 20.95 1108 ALA A CA 1
ATOM 1081 C C . ALA A 1 151 ? 25.508 19.567 38.130 1.00 21.25 1108 ALA A C 1
ATOM 1082 O O . ALA A 1 151 ? 24.810 18.626 38.509 1.00 22.28 1108 ALA A O 1
ATOM 1084 N N . ARG A 1 152 ? 26.566 19.988 38.816 1.00 21.09 1109 ARG A N 1
ATOM 1085 C CA . ARG A 1 152 ? 26.962 19.324 40.055 1.00 21.19 1109 ARG A CA 1
ATOM 1086 C C . ARG A 1 152 ? 25.883 19.413 41.135 1.00 21.92 1109 ARG A C 1
ATOM 1087 O O . ARG A 1 152 ? 25.891 18.629 42.086 1.00 21.98 1109 ARG A O 1
ATOM 1095 N N . ASN A 1 153 ? 24.954 20.356 40.995 1.00 21.57 1110 ASN A N 1
ATOM 1096 C CA . ASN A 1 153 ? 23.917 20.519 42.005 1.00 21.89 1110 ASN A CA 1
ATOM 1097 C C . ASN A 1 153 ? 22.544 19.968 41.644 1.00 22.65 1110 ASN A C 1
ATOM 1098 O O . ASN A 1 153 ? 21.580 20.138 42.396 1.00 22.59 1110 ASN A O 1
ATOM 1103 N N . CYS A 1 154 ? 22.468 19.306 40.492 1.00 22.41 1111 CYS A N 1
ATOM 1104 C CA . CYS A 1 154 ? 21.242 18.664 40.035 1.00 22.34 1111 CYS A CA 1
ATOM 1105 C C . CYS A 1 154 ? 21.507 17.180 40.255 1.00 22.82 1111 CYS A C 1
ATOM 1106 O O . CYS A 1 154 ? 22.661 16.761 40.207 1.00 21.48 1111 CYS A O 1
ATOM 1109 N N . MET A 1 155 ? 20.454 16.399 40.498 1.00 23.07 1112 MET A N 1
ATOM 1110 C CA . MET A 1 155 ? 20.586 14.957 40.731 1.00 23.64 1112 MET A CA 1
ATOM 1111 C C . MET A 1 155 ? 19.743 14.184 39.720 1.00 23.87 1112 MET A C 1
ATOM 1112 O O . MET A 1 155 ? 18.804 14.729 39.139 1.00 22.59 1112 MET A O 1
ATOM 1117 N N . VAL A 1 156 ? 20.077 12.912 39.519 1.00 23.78 1113 VAL A N 1
ATOM 1118 C CA . VAL A 1 156 ? 19.355 12.072 38.567 1.00 24.23 1113 VAL A CA 1
ATOM 1119 C C . VAL A 1 156 ? 18.743 10.855 39.263 1.00 24.40 1113 VAL A C 1
ATOM 1120 O O . VAL A 1 156 ? 19.441 10.088 39.929 1.00 23.04 1113 VAL A O 1
ATOM 1124 N N . ALA A 1 157 ? 17.434 10.692 39.100 1.00 24.74 1114 ALA A N 1
ATOM 1125 C CA . ALA A 1 157 ? 16.706 9.591 39.712 1.00 25.51 1114 ALA A CA 1
ATOM 1126 C C . ALA A 1 157 ? 16.862 8.308 38.904 1.00 26.94 1114 ALA A C 1
ATOM 1127 O O . ALA A 1 157 ? 17.408 8.319 37.794 1.00 27.03 1114 ALA A O 1
ATOM 1129 N N . GLU A 1 158 ? 16.380 7.200 39.463 1.00 28.23 1115 GLU A N 1
ATOM 1130 C CA . GLU A 1 158 ? 16.470 5.913 38.780 1.00 29.39 1115 GLU A CA 1
ATOM 1131 C C . GLU A 1 158 ? 15.940 6.005 37.351 1.00 29.85 1115 GLU A C 1
ATOM 1132 O O . GLU A 1 158 ? 16.603 5.570 36.410 1.00 31.27 1115 GLU A O 1
ATOM 1138 N N . ASP A 1 159 ? 14.750 6.574 37.188 1.00 30.26 1116 ASP A N 1
ATOM 1139 C CA . ASP A 1 159 ? 14.154 6.696 35.864 1.00 31.33 1116 ASP A CA 1
ATOM 1140 C C . ASP A 1 159 ? 14.726 7.838 35.024 1.00 31.31 1116 ASP A C 1
ATOM 1141 O O . ASP A 1 159 ? 14.110 8.253 34.044 1.00 31.61 1116 ASP A O 1
ATOM 1146 N N . PHE A 1 160 ? 15.898 8.338 35.415 1.00 31.74 1117 PHE A N 1
ATOM 1147 C CA . PHE A 1 160 ? 16.586 9.423 34.703 1.00 30.88 1117 PHE A CA 1
ATOM 1148 C C . PHE A 1 160 ? 16.012 10.830 34.848 1.00 29.97 1117 PHE A C 1
ATOM 1149 O O . PHE A 1 160 ? 16.469 11.765 34.183 1.00 30.59 1117 PHE A O 1
ATOM 1157 N N . THR A 1 161 ? 15.016 10.990 35.707 1.00 28.01 1118 THR A N 1
ATOM 1158 C CA . THR A 1 161 ? 14.442 12.313 35.929 1.00 26.47 1118 THR A CA 1
ATOM 1159 C C . THR A 1 161 ? 15.514 13.188 36.602 1.00 25.65 1118 THR A C 1
ATOM 1160 O O . THR A 1 161 ? 16.201 12.741 37.520 1.00 24.72 1118 THR A O 1
ATOM 1164 N N . VAL A 1 162 ? 15.657 14.429 36.148 1.00 24.72 1119 VAL A N 1
ATOM 1165 C CA . VAL A 1 162 ? 16.645 15.337 36.734 1.00 24.06 1119 VAL A CA 1
ATOM 1166 C C . VAL A 1 162 ? 15.931 16.268 37.717 1.00 23.41 1119 VAL A C 1
ATOM 1167 O O . VAL A 1 162 ? 14.821 16.723 37.447 1.00 23.73 1119 VAL A O 1
ATOM 1171 N N . LYS A 1 163 ? 16.563 16.544 38.854 1.00 23.15 1120 LYS A N 1
ATOM 1172 C CA . LYS A 1 163 ? 15.971 17.419 39.867 1.00 23.75 1120 LYS A CA 1
ATOM 1173 C C . LYS A 1 163 ? 17.011 18.320 40.526 1.00 24.39 1120 LYS A C 1
ATOM 1174 O O . LYS A 1 163 ? 18.186 17.944 40.643 1.00 24.12 1120 LYS A O 1
ATOM 1180 N N . ILE A 1 164 ? 16.571 19.505 40.954 1.00 23.48 1121 ILE A N 1
ATOM 1181 C CA . ILE A 1 164 ? 17.439 20.462 41.641 1.00 25.09 1121 ILE A CA 1
ATOM 1182 C C . ILE A 1 164 ? 17.710 19.841 43.013 1.00 25.54 1121 ILE A C 1
ATOM 1183 O O . ILE A 1 164 ? 16.764 19.509 43.730 1.00 24.51 1121 ILE A O 1
ATOM 1188 N N . GLY A 1 165 ? 18.977 19.690 43.391 1.00 26.26 1122 GLY A N 1
ATOM 1189 C CA . GLY A 1 165 ? 19.251 19.027 44.658 1.00 29.63 1122 GLY A CA 1
ATOM 1190 C C . GLY A 1 165 ? 20.141 19.584 45.758 1.00 32.10 1122 GLY A C 1
ATOM 1191 O O . GLY A 1 165 ? 20.239 18.955 46.823 1.00 35.77 1122 GLY A O 1
ATOM 1192 N N . ASP A 1 166 ? 20.803 20.715 45.535 1.00 30.67 1123 ASP A N 1
ATOM 1193 C CA . ASP A 1 166 ? 21.655 21.300 46.571 1.00 30.46 1123 ASP A CA 1
ATOM 1194 C C . ASP A 1 166 ? 21.189 22.744 46.729 1.00 29.67 1123 ASP A C 1
ATOM 1195 O O . ASP A 1 166 ? 21.030 23.444 45.737 1.00 31.35 1123 ASP A O 1
ATOM 1200 N N . PHE A 1 167 ? 20.969 23.188 47.962 1.00 28.63 1124 PHE A N 1
ATOM 1201 C CA . PHE A 1 167 ? 20.489 24.549 48.198 1.00 28.36 1124 PHE A CA 1
ATOM 1202 C C . PHE A 1 167 ? 21.369 25.328 49.161 1.00 27.22 1124 PHE A C 1
ATOM 1203 O O . PHE A 1 167 ? 20.891 26.202 49.880 1.00 26.52 1124 PHE A O 1
ATOM 1211 N N . GLY A 1 168 ? 22.658 25.010 49.158 1.00 26.48 1125 GLY A N 1
ATOM 1212 C CA . GLY A 1 168 ? 23.588 25.671 50.053 1.00 27.04 1125 GLY A CA 1
ATOM 1213 C C . GLY A 1 168 ? 23.627 27.184 49.958 1.00 27.00 1125 GLY A C 1
ATOM 1214 O O . GLY A 1 168 ? 23.889 27.844 50.956 1.00 28.24 1125 GLY A O 1
ATOM 1215 N N . MET A 1 169 ? 23.360 27.742 48.779 1.00 26.36 1126 MET A N 1
ATOM 1216 C CA . MET A 1 169 ? 23.404 29.194 48.605 1.00 26.38 1126 MET A CA 1
ATOM 1217 C C . MET A 1 169 ? 22.044 29.839 48.351 1.00 26.17 1126 MET A C 1
ATOM 1218 O O . MET A 1 169 ? 21.961 31.047 48.120 1.00 25.93 1126 MET A O 1
ATOM 1223 N N . THR A 1 170 ? 20.987 29.035 48.395 1.00 25.44 1127 THR A N 1
ATOM 1224 C CA . THR A 1 170 ? 19.628 29.519 48.155 1.00 25.77 1127 THR A CA 1
ATOM 1225 C C . THR A 1 170 ? 19.203 30.585 49.160 1.00 26.86 1127 THR A C 1
ATOM 1226 O O . THR A 1 170 ? 19.430 30.448 50.365 1.00 26.41 1127 THR A O 1
ATOM 1230 N N . ARG A 1 171 ? 18.578 31.647 48.656 1.00 27.56 1128 ARG A N 1
ATOM 1231 C CA . ARG A 1 171 ? 18.131 32.748 49.497 1.00 29.70 1128 ARG A CA 1
ATOM 1232 C C . ARG A 1 171 ? 16.701 33.194 49.211 1.00 30.71 1128 ARG A C 1
ATOM 1233 O O . ARG A 1 171 ? 16.251 33.224 48.067 1.00 28.23 1128 ARG A O 1
ATOM 1241 N N . ASP A 1 172 ? 15.993 33.549 50.272 1.00 32.00 1129 ASP A N 1
ATOM 1242 C CA . ASP A 1 172 ? 14.629 34.028 50.142 1.00 34.71 1129 ASP A CA 1
ATOM 1243 C C . ASP A 1 172 ? 14.685 35.470 49.626 1.00 34.74 1129 ASP A C 1
ATOM 1244 O O . ASP A 1 172 ? 15.422 36.291 50.162 1.00 34.82 1129 ASP A O 1
ATOM 1249 N N . ILE A 1 173 ? 13.921 35.772 48.579 1.00 35.41 1130 ILE A N 1
ATOM 1250 C CA . ILE A 1 173 ? 13.897 37.122 48.006 1.00 36.11 1130 ILE A CA 1
ATOM 1251 C C . ILE A 1 173 ? 12.477 37.691 47.982 1.00 37.60 1130 ILE A C 1
ATOM 1252 O O . ILE A 1 173 ? 12.165 38.588 47.196 1.00 37.46 1130 ILE A O 1
ATOM 1273 N N . GLU A 1 175 ? 10.808 39.697 49.992 1.00 42.33 1132 GLU A N 1
ATOM 1274 C CA . GLU A 1 175 ? 10.731 41.131 50.225 1.00 43.58 1132 GLU A CA 1
ATOM 1275 C C . GLU A 1 175 ? 11.323 42.044 49.150 1.00 43.59 1132 GLU A C 1
ATOM 1276 O O . GLU A 1 175 ? 10.659 42.977 48.701 1.00 44.46 1132 GLU A O 1
ATOM 1278 N N . THR A 1 176 ? 12.558 41.780 48.731 1.00 42.98 1133 THR A N 1
ATOM 1279 C CA . THR A 1 176 ? 13.220 42.647 47.760 1.00 42.14 1133 THR A CA 1
ATOM 1280 C C . THR A 1 176 ? 13.437 42.143 46.334 1.00 41.86 1133 THR A C 1
ATOM 1281 O O . THR A 1 176 ? 13.878 42.907 45.480 1.00 41.49 1133 THR A O 1
ATOM 1285 N N . ASP A 1 177 ? 13.143 40.874 46.070 1.00 41.46 1134 ASP A N 1
ATOM 1286 C CA . ASP A 1 177 ? 13.336 40.322 44.730 1.00 41.09 1134 ASP A CA 1
ATOM 1287 C C . ASP A 1 177 ? 14.797 40.169 44.323 1.00 40.14 1134 ASP A C 1
ATOM 1288 O O . ASP A 1 177 ? 15.094 39.918 43.153 1.00 38.86 1134 ASP A O 1
ATOM 1325 N N . ARG A 1 180 ? 21.974 40.484 47.662 1.00 40.96 1137 ARG A N 1
ATOM 1326 C CA . ARG A 1 180 ? 23.284 41.074 47.421 1.00 42.17 1137 ARG A CA 1
ATOM 1327 C C . ARG A 1 180 ? 24.293 40.457 48.381 1.00 42.46 1137 ARG A C 1
ATOM 1328 O O . ARG A 1 180 ? 24.097 40.462 49.598 1.00 42.30 1137 ARG A O 1
ATOM 1336 N N . LYS A 1 181 ? 25.371 39.917 47.827 1.00 42.70 1138 LYS A N 1
ATOM 1337 C CA . LYS A 1 181 ? 26.409 39.302 48.641 1.00 42.66 1138 LYS A CA 1
ATOM 1338 C C . LYS A 1 181 ? 27.364 40.376 49.144 1.00 42.78 1138 LYS A C 1
ATOM 1339 O O . LYS A 1 181 ? 27.872 41.181 48.364 1.00 41.86 1138 LYS A O 1
ATOM 1345 N N . GLY A 1 182 ? 27.603 40.388 50.450 1.00 43.27 1139 GLY A N 1
ATOM 1346 C CA . GLY A 1 182 ? 28.506 41.370 51.021 1.00 44.63 1139 GLY A CA 1
ATOM 1347 C C . GLY A 1 182 ? 29.804 40.756 51.517 1.00 45.15 1139 GLY A C 1
ATOM 1348 O O . GLY A 1 182 ? 29.813 39.642 52.047 1.00 45.65 1139 GLY A O 1
ATOM 1349 N N . GLY A 1 183 ? 30.907 41.477 51.335 1.00 45.78 1140 GLY A N 1
ATOM 1350 C CA . GLY A 1 183 ? 32.196 40.986 51.793 1.00 45.89 1140 GLY A CA 1
ATOM 1351 C C . GLY A 1 183 ? 32.851 39.950 50.898 1.00 46.07 1140 GLY A C 1
ATOM 1352 O O . GLY A 1 183 ? 32.688 39.967 49.675 1.00 46.07 1140 GLY A O 1
ATOM 1353 N N . LYS A 1 184 ? 33.599 39.043 51.518 1.00 45.30 1141 LYS A N 1
ATOM 1354 C CA . LYS A 1 184 ? 34.296 37.987 50.792 1.00 44.44 1141 LYS A CA 1
ATOM 1355 C C . LYS A 1 184 ? 33.475 36.704 50.795 1.00 42.66 1141 LYS A C 1
ATOM 1356 O O . LYS A 1 184 ? 32.599 36.520 51.642 1.00 42.95 1141 LYS A O 1
ATOM 1362 N N . GLY A 1 185 ? 33.767 35.821 49.846 1.00 40.74 1142 GLY A N 1
ATOM 1363 C CA . GLY A 1 185 ? 33.058 34.558 49.769 1.00 38.78 1142 GLY A CA 1
ATOM 1364 C C . GLY A 1 185 ? 33.561 33.670 48.647 1.00 37.54 1142 GLY A C 1
ATOM 1365 O O . GLY A 1 185 ? 34.132 34.150 47.666 1.00 37.38 1142 GLY A O 1
ATOM 1366 N N . LEU A 1 186 ? 33.373 32.365 48.800 1.00 35.89 1143 LEU A N 1
ATOM 1367 C CA . LEU A 1 186 ? 33.784 31.416 47.772 1.00 34.26 1143 LEU A CA 1
ATOM 1368 C C . LEU A 1 186 ? 32.541 31.229 46.906 1.00 33.66 1143 LEU A C 1
ATOM 1369 O O . LEU A 1 186 ? 31.576 30.579 47.318 1.00 32.21 1143 LEU A O 1
ATOM 1374 N N . LEU A 1 187 ? 32.568 31.810 45.711 1.00 32.55 1144 LEU A N 1
ATOM 1375 C CA . LEU A 1 187 ? 31.427 31.744 44.807 1.00 31.61 1144 LEU A CA 1
ATOM 1376 C C . LEU A 1 187 ? 31.738 31.041 43.500 1.00 29.52 1144 LEU A C 1
ATOM 1377 O O . LEU A 1 187 ? 32.880 31.043 43.041 1.00 28.87 1144 LEU A O 1
ATOM 1382 N N . PRO A 1 188 ? 30.711 30.430 42.883 1.00 28.32 1145 PRO A N 1
ATOM 1383 C CA . PRO A 1 188 ? 30.807 29.697 41.617 1.00 27.00 1145 PRO A CA 1
ATOM 1384 C C . PRO A 1 188 ? 30.961 30.638 40.428 1.00 27.28 1145 PRO A C 1
ATOM 1385 O O . PRO A 1 188 ? 30.061 30.759 39.592 1.00 26.30 1145 PRO A O 1
ATOM 1389 N N . VAL A 1 189 ? 32.119 31.294 40.366 1.00 25.54 1146 VAL A N 1
ATOM 1390 C CA . VAL A 1 189 ? 32.440 32.252 39.314 1.00 26.17 1146 VAL A CA 1
ATOM 1391 C C . VAL A 1 189 ? 32.111 31.863 37.873 1.00 25.07 1146 VAL A C 1
ATOM 1392 O O . VAL A 1 189 ? 31.586 32.685 37.122 1.00 26.03 1146 VAL A O 1
ATOM 1396 N N . ARG A 1 190 ? 32.417 30.628 37.482 1.00 24.22 1147 ARG A N 1
ATOM 1397 C CA . ARG A 1 190 ? 32.165 30.185 36.110 1.00 23.21 1147 ARG A CA 1
ATOM 1398 C C . ARG A 1 190 ? 30.701 29.933 35.766 1.00 22.32 1147 ARG A C 1
ATOM 1399 O O . ARG A 1 190 ? 30.383 29.599 34.632 1.00 21.76 1147 ARG A O 1
ATOM 1407 N N . TRP A 1 191 ? 29.816 30.101 36.742 1.00 22.02 1148 TRP A N 1
ATOM 1408 C CA . TRP A 1 191 ? 28.379 29.892 36.535 1.00 22.03 1148 TRP A CA 1
ATOM 1409 C C . TRP A 1 191 ? 27.602 31.191 36.805 1.00 22.08 1148 TRP A C 1
ATOM 1410 O O . TRP A 1 191 ? 26.384 31.242 36.636 1.00 22.40 1148 TRP A O 1
ATOM 1421 N N . MET A 1 192 ? 28.313 32.236 37.220 1.00 21.95 1149 MET A N 1
ATOM 1422 C CA . MET A 1 192 ? 27.696 33.518 37.559 1.00 21.21 1149 MET A CA 1
ATOM 1423 C C . MET A 1 192 ? 27.503 34.517 36.423 1.00 20.65 1149 MET A C 1
ATOM 1424 O O . MET A 1 192 ? 28.342 34.649 35.542 1.00 19.63 1149 MET A O 1
ATOM 1429 N N . SER A 1 193 ? 26.383 35.229 36.459 1.00 20.62 1150 SER A N 1
ATOM 1430 C CA . SER A 1 193 ? 26.077 36.221 35.433 1.00 21.91 1150 SER A CA 1
ATOM 1431 C C . SER A 1 193 ? 27.050 37.398 35.535 1.00 23.22 1150 SER A C 1
ATOM 1432 O O . SER A 1 193 ? 27.753 37.558 36.536 1.00 23.28 1150 SER A O 1
ATOM 1435 N N . PRO A 1 194 ? 27.108 38.231 34.489 1.00 23.80 1151 PRO A N 1
ATOM 1436 C CA . PRO A 1 194 ? 27.998 39.393 34.488 1.00 24.00 1151 PRO A CA 1
ATOM 1437 C C . PRO A 1 194 ? 27.698 40.346 35.646 1.00 24.99 1151 PRO A C 1
ATOM 1438 O O . PRO A 1 194 ? 28.615 40.821 36.322 1.00 24.78 1151 PRO A O 1
ATOM 1442 N N . GLU A 1 195 ? 26.418 40.621 35.882 1.00 26.35 1152 GLU A N 1
ATOM 1443 C CA . GLU A 1 195 ? 26.044 41.534 36.962 1.00 27.19 1152 GLU A CA 1
ATOM 1444 C C . GLU A 1 195 ? 26.393 40.978 38.342 1.00 27.86 1152 GLU A C 1
ATOM 1445 O O . GLU A 1 195 ? 26.744 41.738 39.251 1.00 27.76 1152 GLU A O 1
ATOM 1451 N N . SER A 1 196 ? 26.290 39.657 38.502 1.00 27.90 1153 SER A N 1
ATOM 1452 C CA . SER A 1 196 ? 26.611 39.014 39.776 1.00 28.81 1153 SER A CA 1
ATOM 1453 C C . SER A 1 196 ? 28.112 39.096 40.015 1.00 29.24 1153 SER A C 1
ATOM 1454 O O . SER A 1 196 ? 28.560 39.363 41.124 1.00 29.44 1153 SER A O 1
ATOM 1457 N N . LEU A 1 197 ? 28.887 38.857 38.965 1.00 31.33 1154 LEU A N 1
ATOM 1458 C CA . LEU A 1 197 ? 30.333 38.918 39.082 1.00 32.30 1154 LEU A CA 1
ATOM 1459 C C . LEU A 1 197 ? 30.764 40.343 39.415 1.00 34.21 1154 LEU A C 1
ATOM 1460 O O . LEU A 1 197 ? 31.722 40.553 40.158 1.00 34.22 1154 LEU A O 1
ATOM 1465 N N . LYS A 1 198 ? 30.046 41.321 38.871 1.00 35.41 1155 LYS A N 1
ATOM 1466 C CA . LYS A 1 198 ? 30.396 42.718 39.092 1.00 37.26 1155 LYS A CA 1
ATOM 1467 C C . LYS A 1 198 ? 30.067 43.282 40.474 1.00 37.90 1155 LYS A C 1
ATOM 1468 O O . LYS A 1 198 ? 30.910 43.930 41.088 1.00 39.01 1155 LYS A O 1
ATOM 1474 N N . ASP A 1 199 ? 28.858 43.050 40.974 1.00 38.49 1156 ASP A N 1
ATOM 1475 C CA . ASP A 1 199 ? 28.502 43.581 42.287 1.00 39.27 1156 ASP A CA 1
ATOM 1476 C C . ASP A 1 199 ? 27.768 42.629 43.227 1.00 38.06 1156 ASP A C 1
ATOM 1477 O O . ASP A 1 199 ? 27.036 43.064 44.120 1.00 37.93 1156 ASP A O 1
ATOM 1482 N N . GLY A 1 200 ? 27.968 41.331 43.020 1.00 36.85 1157 GLY A N 1
ATOM 1483 C CA . GLY A 1 200 ? 27.353 40.331 43.878 1.00 35.19 1157 GLY A CA 1
ATOM 1484 C C . GLY A 1 200 ? 25.843 40.336 44.027 1.00 33.92 1157 GLY A C 1
ATOM 1485 O O . GLY A 1 200 ? 25.327 39.908 45.059 1.00 33.36 1157 GLY A O 1
ATOM 1486 N N . VAL A 1 201 ? 25.127 40.804 43.008 1.00 32.96 1158 VAL A N 1
ATOM 1487 C CA . VAL A 1 201 ? 23.668 40.825 43.066 1.00 32.37 1158 VAL A CA 1
ATOM 1488 C C . VAL A 1 201 ? 23.104 39.576 42.378 1.00 30.55 1158 VAL A C 1
ATOM 1489 O O . VAL A 1 201 ? 23.466 39.256 41.243 1.00 30.52 1158 VAL A O 1
ATOM 1493 N N . PHE A 1 202 ? 22.222 38.867 43.076 1.00 29.06 1159 PHE A N 1
ATOM 1494 C CA . PHE A 1 202 ? 21.616 37.654 42.539 1.00 27.66 1159 PHE A CA 1
ATOM 1495 C C . PHE A 1 202 ? 20.103 37.799 42.414 1.00 26.79 1159 PHE A C 1
ATOM 1496 O O . PHE A 1 202 ? 19.435 38.200 43.359 1.00 25.96 1159 PHE A O 1
ATOM 1504 N N . THR A 1 203 ? 19.577 37.459 41.241 1.00 25.52 1160 THR A N 1
ATOM 1505 C CA . THR A 1 203 ? 18.146 37.555 40.964 1.00 25.74 1160 THR A CA 1
ATOM 1506 C C . THR A 1 203 ? 17.698 36.305 40.221 1.00 24.38 1160 THR A C 1
ATOM 1507 O O . THR A 1 203 ? 18.516 35.461 39.881 1.00 24.42 1160 THR A O 1
ATOM 1511 N N . THR A 1 204 ? 16.397 36.190 39.964 1.00 24.58 1161 THR A N 1
ATOM 1512 C CA . THR A 1 204 ? 15.901 35.054 39.204 1.00 24.19 1161 THR A CA 1
ATOM 1513 C C . THR A 1 204 ? 16.585 35.134 37.836 1.00 23.61 1161 THR A C 1
ATOM 1514 O O . THR A 1 204 ? 16.790 34.113 37.180 1.00 22.54 1161 THR A O 1
ATOM 1518 N N . TYR A 1 205 ? 16.944 36.352 37.420 1.00 22.79 1162 TYR A N 1
ATOM 1519 C CA . TYR A 1 205 ? 17.611 36.558 36.132 1.00 23.33 1162 TYR A CA 1
ATOM 1520 C C . TYR A 1 205 ? 18.991 35.914 36.121 1.00 21.37 1162 TYR A C 1
ATOM 1521 O O . TYR A 1 205 ? 19.388 35.324 35.125 1.00 19.55 1162 TYR A O 1
ATOM 1530 N N . SER A 1 206 ? 19.729 36.032 37.221 1.00 20.36 1163 SER A N 1
ATOM 1531 C CA . SER A 1 206 ? 21.053 35.425 37.252 1.00 20.66 1163 SER A CA 1
ATOM 1532 C C . SER A 1 206 ? 20.925 33.910 37.364 1.00 19.20 1163 SER A C 1
ATOM 1533 O O . SER A 1 206 ? 21.821 33.193 36.963 1.00 20.57 1163 SER A O 1
ATOM 1536 N N . ASP A 1 207 ? 19.809 33.421 37.904 1.00 19.83 1164 ASP A N 1
ATOM 1537 C CA . ASP A 1 207 ? 19.584 31.975 37.994 1.00 18.38 1164 ASP A CA 1
ATOM 1538 C C . ASP A 1 207 ? 19.384 31.483 36.553 1.00 18.45 1164 ASP A C 1
ATOM 1539 O O . ASP A 1 207 ? 19.806 30.386 36.183 1.00 17.16 1164 ASP A O 1
ATOM 1544 N N . VAL A 1 208 ? 18.735 32.303 35.735 1.00 18.36 1165 VAL A N 1
ATOM 1545 C CA . VAL A 1 208 ? 18.497 31.926 34.347 1.00 17.43 1165 VAL A CA 1
ATOM 1546 C C . VAL A 1 208 ? 19.826 31.879 33.592 1.00 18.58 1165 VAL A C 1
ATOM 1547 O O . VAL A 1 208 ? 20.013 31.043 32.706 1.00 18.39 1165 VAL A O 1
ATOM 1551 N N . TRP A 1 209 ? 20.748 32.773 33.946 1.00 17.75 1166 TRP A N 1
ATOM 1552 C CA . TRP A 1 209 ? 22.067 32.776 33.316 1.00 18.72 1166 TRP A CA 1
ATOM 1553 C C . TRP A 1 209 ? 22.749 31.436 33.592 1.00 18.21 1166 TRP A C 1
ATOM 1554 O O . TRP A 1 209 ? 23.264 30.791 32.677 1.00 18.45 1166 TRP A O 1
ATOM 1565 N N . SER A 1 210 ? 22.753 31.030 34.860 1.00 17.58 1167 SER A N 1
ATOM 1566 C CA . SER A 1 210 ? 23.370 29.764 35.266 1.00 17.66 1167 SER A CA 1
ATOM 1567 C C . SER A 1 210 ? 22.712 28.584 34.570 1.00 17.54 1167 SER A C 1
ATOM 1568 O O . SER A 1 210 ? 23.379 27.614 34.226 1.00 17.89 1167 SER A O 1
ATOM 1571 N N . PHE A 1 211 ? 21.399 28.659 34.369 1.00 17.45 1168 PHE A N 1
ATOM 1572 C CA . PHE A 1 211 ? 20.687 27.587 33.674 1.00 18.21 1168 PHE A CA 1
ATOM 1573 C C . PHE A 1 211 ? 21.314 27.457 32.280 1.00 18.08 1168 PHE A C 1
ATOM 1574 O O . PHE A 1 211 ? 21.484 26.354 31.757 1.00 17.75 1168 PHE A O 1
ATOM 1582 N N . GLY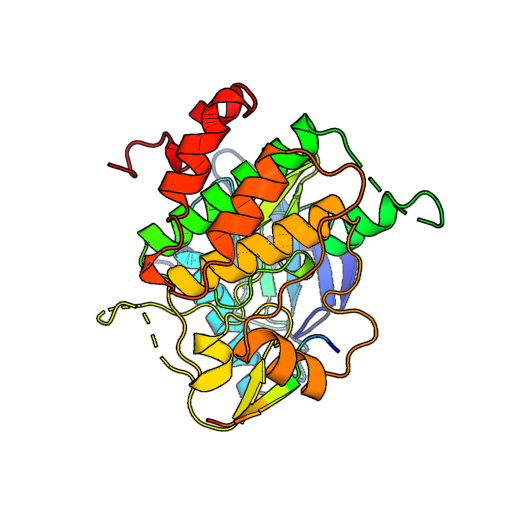 A 1 212 ? 21.664 28.592 31.680 1.00 18.86 1169 GLY A N 1
ATOM 1583 C CA . GLY A 1 212 ? 22.287 28.559 30.368 1.00 17.80 1169 GLY A CA 1
ATOM 1584 C C . GLY A 1 212 ? 23.582 27.772 30.434 1.00 19.15 1169 GLY A C 1
ATOM 1585 O O . GLY A 1 212 ? 23.900 26.983 29.538 1.00 19.60 1169 GLY A O 1
ATOM 1586 N N . VAL A 1 213 ? 24.342 27.972 31.505 1.00 18.68 1170 VAL A N 1
ATOM 1587 C CA . VAL A 1 213 ? 25.598 27.246 31.639 1.00 20.58 1170 VAL A CA 1
ATOM 1588 C C . VAL A 1 213 ? 25.339 25.751 31.808 1.00 20.77 1170 VAL A C 1
ATOM 1589 O O . VAL A 1 213 ? 26.080 24.924 31.269 1.00 20.63 1170 VAL A O 1
ATOM 1593 N N . VAL A 1 214 ? 24.288 25.406 32.548 1.00 20.40 1171 VAL A N 1
ATOM 1594 C CA . VAL A 1 214 ? 23.944 24.000 32.756 1.00 19.79 1171 VAL A CA 1
ATOM 1595 C C . VAL A 1 214 ? 23.602 23.363 31.405 1.00 20.48 1171 VAL A C 1
ATOM 1596 O O . VAL A 1 214 ? 23.968 22.219 31.147 1.00 21.21 1171 VAL A O 1
ATOM 1600 N N . LEU A 1 215 ? 22.905 24.100 30.542 1.00 21.04 1172 LEU A N 1
ATOM 1601 C CA . LEU A 1 215 ? 22.575 23.583 29.216 1.00 21.60 1172 LEU A CA 1
ATOM 1602 C C . LEU A 1 215 ? 23.879 23.289 28.475 1.00 21.76 1172 LEU A C 1
ATOM 1603 O O . LEU A 1 215 ? 24.012 22.258 27.818 1.00 21.18 1172 LEU A O 1
ATOM 1608 N N . TRP A 1 216 ? 24.839 24.201 28.585 1.00 22.28 1173 TRP A N 1
ATOM 1609 C CA . TRP A 1 216 ? 26.139 24.015 27.938 1.00 23.36 1173 TRP A CA 1
ATOM 1610 C C . TRP A 1 216 ? 26.803 22.747 28.498 1.00 22.64 1173 TRP A C 1
ATOM 1611 O O . TRP A 1 216 ? 27.355 21.940 27.755 1.00 24.20 1173 TRP A O 1
ATOM 1622 N N . GLU A 1 217 ? 26.745 22.572 29.813 1.00 22.84 1174 GLU A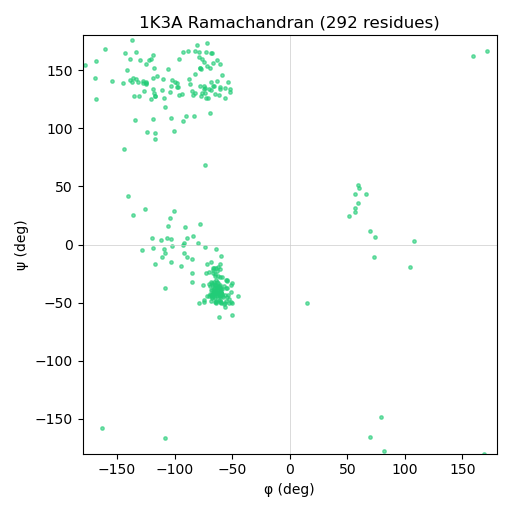 N 1
ATOM 1623 C CA . GLU A 1 217 ? 27.343 21.400 30.438 1.00 22.69 1174 GLU A CA 1
ATOM 1624 C C . GLU A 1 217 ? 26.702 20.125 29.899 1.00 23.15 1174 GLU A C 1
ATOM 1625 O O . GLU A 1 217 ? 27.375 19.121 29.666 1.00 21.87 1174 GLU A O 1
ATOM 1631 N N . ILE A 1 218 ? 25.393 20.164 29.702 1.00 22.76 1175 ILE A N 1
ATOM 1632 C CA . ILE A 1 218 ? 24.698 18.997 29.182 1.00 24.36 1175 ILE A CA 1
ATOM 1633 C C . ILE A 1 218 ? 25.169 18.670 27.761 1.00 24.95 1175 ILE A C 1
ATOM 1634 O O . ILE A 1 218 ? 25.516 17.530 27.469 1.00 25.29 1175 ILE A O 1
ATOM 1639 N N . ALA A 1 219 ? 25.186 19.675 26.889 1.00 25.64 1176 ALA A N 1
ATOM 1640 C CA . ALA A 1 219 ? 25.600 19.482 25.498 1.00 26.86 1176 ALA A CA 1
ATOM 1641 C C . ALA A 1 219 ? 27.072 19.112 25.299 1.00 27.84 1176 ALA A C 1
ATOM 1642 O O . ALA A 1 219 ? 27.424 18.578 24.253 1.00 28.96 1176 ALA A O 1
ATOM 1644 N N . THR A 1 220 ? 27.926 19.397 26.283 1.00 27.35 1177 THR A N 1
ATOM 1645 C CA . THR A 1 220 ? 29.351 19.071 26.173 1.00 29.06 1177 THR A CA 1
ATOM 1646 C C . THR A 1 220 ? 29.733 17.883 27.055 1.00 29.00 1177 THR A C 1
ATOM 1647 O O . THR A 1 220 ? 30.912 17.544 27.165 1.00 28.67 1177 THR A O 1
ATOM 1651 N N . LEU A 1 221 ? 28.741 17.256 27.681 1.00 30.07 1178 LEU A N 1
ATOM 1652 C CA . LEU A 1 221 ? 28.992 16.133 28.580 1.00 30.49 1178 LEU A CA 1
ATOM 1653 C C . LEU A 1 221 ? 29.897 16.558 29.729 1.00 30.81 1178 LEU A C 1
ATOM 1654 O O . LEU A 1 221 ? 30.914 15.919 30.017 1.00 31.06 1178 LEU A O 1
ATOM 1659 N N . ALA A 1 222 ? 29.506 17.652 30.375 1.00 30.26 1179 ALA A N 1
ATOM 1660 C CA . ALA A 1 222 ? 30.207 18.208 31.525 1.00 30.16 1179 ALA A CA 1
ATOM 1661 C C . ALA A 1 222 ? 31.652 18.639 31.321 1.00 31.33 1179 ALA A C 1
ATOM 1662 O O . ALA A 1 222 ? 32.527 18.283 32.107 1.00 30.33 1179 ALA A O 1
ATOM 1664 N N . GLU A 1 223 ? 31.908 19.407 30.271 1.00 32.25 1180 GLU A N 1
ATOM 1665 C CA . GLU A 1 223 ? 33.255 19.910 30.052 1.00 34.21 1180 GLU A CA 1
ATOM 1666 C C . GLU A 1 223 ? 33.341 21.026 31.088 1.00 33.67 1180 GLU A C 1
ATOM 1667 O O . GLU A 1 223 ? 32.311 21.503 31.556 1.00 33.21 1180 GLU A O 1
ATOM 1673 N N . GLN A 1 224 ? 34.545 21.440 31.460 1.00 33.14 1181 GLN A N 1
ATOM 1674 C CA . GLN A 1 224 ? 34.682 22.519 32.432 1.00 34.15 1181 GLN A CA 1
ATOM 1675 C C . GLN A 1 224 ? 34.403 23.839 31.717 1.00 33.39 1181 GLN A C 1
ATOM 1676 O O . GLN A 1 224 ? 34.995 24.117 30.668 1.00 32.59 1181 GLN A O 1
ATOM 1682 N N . PRO A 1 225 ? 33.490 24.665 32.260 1.00 32.32 1182 PRO A N 1
ATOM 1683 C CA . PRO A 1 225 ? 33.181 25.947 31.616 1.00 31.77 1182 PRO A CA 1
ATOM 1684 C C . PRO A 1 225 ? 34.419 26.837 31.529 1.00 31.38 1182 PRO A C 1
ATOM 1685 O O . PRO A 1 225 ? 35.154 26.976 32.502 1.00 31.14 1182 PRO A O 1
ATOM 1689 N N . TYR A 1 226 ? 34.640 27.434 30.361 1.00 31.71 1183 TYR A N 1
ATOM 1690 C CA . TYR A 1 226 ? 35.784 28.319 30.145 1.00 32.02 1183 TYR A CA 1
ATOM 1691 C C . TYR A 1 226 ? 37.086 27.585 30.455 1.00 33.65 1183 TYR A C 1
ATOM 1692 O O . TYR A 1 226 ? 37.983 28.130 31.105 1.00 33.43 1183 TYR A O 1
ATOM 1701 N N . GLN A 1 227 ? 37.182 26.347 29.987 1.00 35.15 1184 GLN A N 1
ATOM 1702 C CA . GLN A 1 227 ? 38.369 25.535 30.210 1.00 38.12 1184 GLN A CA 1
ATOM 1703 C C . GLN A 1 227 ? 39.600 26.176 29.584 1.00 38.26 1184 GLN A C 1
ATOM 1704 O O . GLN A 1 227 ? 39.595 26.542 28.410 1.00 37.98 1184 GLN A O 1
ATOM 1710 N N . GLY A 1 228 ? 40.659 26.309 30.372 1.00 38.45 1185 GLY A N 1
ATOM 1711 C CA . GLY A 1 228 ? 41.872 26.913 29.854 1.00 38.60 1185 GLY A CA 1
ATOM 1712 C C . GLY A 1 228 ? 42.040 28.331 30.361 1.00 38.43 1185 GLY A C 1
ATOM 1713 O O . GLY A 1 228 ? 43.140 28.883 30.324 1.00 39.31 1185 GLY A O 1
ATOM 1714 N N . LEU A 1 229 ? 40.948 28.929 30.829 1.00 37.69 1186 LEU A N 1
ATOM 1715 C CA . LEU A 1 229 ? 40.998 30.284 31.360 1.00 36.66 1186 LEU A CA 1
ATOM 1716 C C . LEU A 1 229 ? 41.107 30.239 32.878 1.00 36.55 1186 LEU A C 1
ATOM 1717 O O . LEU A 1 229 ? 40.409 29.466 33.535 1.00 36.44 1186 LEU A O 1
ATOM 1722 N N . SER A 1 230 ? 41.986 31.062 33.436 1.00 35.34 1187 SER A N 1
ATOM 1723 C CA . SER A 1 230 ? 42.136 31.114 34.880 1.00 35.18 1187 SER A CA 1
ATOM 1724 C C . SER A 1 230 ? 40.884 31.819 35.390 1.00 35.63 1187 SER A C 1
ATOM 1725 O O . SER A 1 230 ? 40.159 32.439 34.608 1.00 35.88 1187 SER A O 1
ATOM 1728 N N . ASN A 1 231 ? 40.630 31.730 36.689 1.00 34.98 1188 ASN A N 1
ATOM 1729 C CA . ASN A 1 231 ? 39.455 32.370 37.262 1.00 35.62 1188 ASN A CA 1
ATOM 1730 C C . ASN A 1 231 ? 39.439 33.855 36.910 1.00 35.61 1188 ASN A C 1
ATOM 1731 O O . ASN A 1 231 ? 38.384 34.431 36.641 1.00 34.31 1188 ASN A O 1
ATOM 1736 N N . GLU A 1 232 ? 40.624 34.458 36.912 1.00 36.09 1189 GLU A N 1
ATOM 1737 C CA . GLU A 1 232 ? 40.788 35.871 36.592 1.00 36.71 1189 GLU A CA 1
ATOM 1738 C C . GLU A 1 232 ? 40.323 36.206 35.185 1.00 35.48 1189 GLU A C 1
ATOM 1739 O O . GLU A 1 232 ? 39.588 37.171 34.976 1.00 35.09 1189 GLU A O 1
ATOM 1745 N N . GLN A 1 233 ? 40.765 35.405 34.223 1.00 33.88 1190 GLN A N 1
ATOM 1746 C CA . GLN A 1 233 ? 40.400 35.610 32.833 1.00 34.12 1190 GLN A CA 1
ATOM 1747 C C . GLN A 1 233 ? 38.904 35.387 32.635 1.00 34.04 1190 GLN A C 1
ATOM 1748 O O . GLN A 1 233 ? 38.282 36.026 31.783 1.00 32.68 1190 GLN A O 1
ATOM 1754 N N . VAL A 1 234 ? 38.327 34.478 33.420 1.00 33.55 1191 VAL A N 1
ATOM 1755 C CA . VAL A 1 234 ? 36.898 34.204 33.318 1.00 32.93 1191 VAL A CA 1
ATOM 1756 C C . VAL A 1 234 ? 36.131 35.445 33.725 1.00 33.19 1191 VAL A C 1
ATOM 1757 O O . VAL A 1 234 ? 35.226 35.885 33.019 1.00 33.68 1191 VAL A O 1
ATOM 1761 N N . LEU A 1 235 ? 36.504 36.006 34.869 1.00 34.12 1192 LEU A N 1
ATOM 1762 C CA . LEU A 1 235 ? 35.866 37.206 35.388 1.00 35.32 1192 LEU A CA 1
ATOM 1763 C C . LEU A 1 235 ? 35.866 38.311 34.332 1.00 35.55 1192 LEU A C 1
ATOM 1764 O O . LEU A 1 235 ? 34.844 38.960 34.096 1.00 35.01 1192 LEU A O 1
ATOM 1769 N N . ARG A 1 236 ? 37.015 38.515 33.695 1.00 35.01 1193 ARG A N 1
ATOM 1770 C CA . ARG A 1 236 ? 37.152 39.549 32.673 1.00 35.31 1193 ARG A CA 1
ATOM 1771 C C . ARG A 1 236 ? 36.423 39.194 31.383 1.00 33.90 1193 ARG A C 1
ATOM 1772 O O . ARG A 1 236 ? 35.741 40.029 30.797 1.00 33.16 1193 ARG A O 1
ATOM 1780 N N . PHE A 1 237 ? 36.580 37.951 30.944 1.00 32.63 1194 PHE A N 1
ATOM 1781 C CA . PHE A 1 237 ? 35.950 37.481 29.718 1.00 32.35 1194 PHE A CA 1
ATOM 1782 C C . PHE A 1 237 ? 34.435 37.665 29.747 1.00 32.22 1194 PHE A C 1
ATOM 1783 O O . PHE A 1 237 ? 33.846 38.211 28.809 1.00 31.58 1194 PHE A O 1
ATOM 1791 N N . VAL A 1 238 ? 33.811 37.208 30.827 1.00 31.38 1195 VAL A N 1
ATOM 1792 C CA . VAL A 1 238 ? 32.360 37.295 30.967 1.00 31.01 1195 VAL A CA 1
ATOM 1793 C C . VAL A 1 238 ? 31.830 38.713 31.175 1.00 31.46 1195 VAL A C 1
ATOM 1794 O O . VAL A 1 238 ? 30.838 39.105 30.560 1.00 30.89 1195 VAL A O 1
ATOM 1798 N N . MET A 1 239 ? 32.485 39.480 32.037 1.00 32.36 1196 MET A N 1
ATOM 1799 C CA . MET A 1 239 ? 32.037 40.837 32.302 1.00 34.20 1196 MET A CA 1
ATOM 1800 C C . MET A 1 239 ? 32.186 41.746 31.092 1.00 34.32 1196 MET A C 1
ATOM 1801 O O . MET A 1 239 ? 31.535 42.783 31.008 1.00 34.68 1196 MET A O 1
ATOM 1806 N N . GLU A 1 240 ? 33.037 41.355 30.152 1.00 34.94 1197 GLU A N 1
ATOM 1807 C CA . GLU A 1 240 ? 33.235 42.149 28.950 1.00 36.46 1197 GLU A CA 1
ATOM 1808 C C . GLU A 1 240 ? 32.321 41.723 27.805 1.00 35.47 1197 GLU A C 1
ATOM 1809 O O . GLU A 1 240 ? 32.364 42.305 26.727 1.00 35.30 1197 GLU A O 1
ATOM 1815 N N . GLY A 1 241 ? 31.490 40.710 28.038 1.00 34.57 1198 GLY A N 1
ATOM 1816 C CA . GLY A 1 241 ? 30.573 40.267 26.999 1.00 32.04 1198 GLY A CA 1
ATOM 1817 C C . GLY A 1 241 ? 30.889 38.938 26.339 1.00 31.11 1198 GLY A C 1
ATOM 1818 O O . GLY A 1 241 ? 30.192 38.530 25.410 1.00 31.81 1198 GLY A O 1
ATOM 1819 N N . GLY A 1 242 ? 31.930 38.258 26.809 1.00 29.92 1199 GLY A N 1
ATOM 1820 C CA . GLY A 1 242 ? 32.290 36.972 26.232 1.00 29.02 1199 GLY A CA 1
ATOM 1821 C C . GLY A 1 242 ? 31.331 35.869 26.644 1.00 28.59 1199 GLY A C 1
ATOM 1822 O O . GLY A 1 242 ? 30.657 35.982 27.669 1.00 26.96 1199 GLY A O 1
ATOM 1823 N N . LEU A 1 243 ? 31.276 34.804 25.845 1.00 29.10 1200 LEU A N 1
ATOM 1824 C CA . LEU A 1 243 ? 30.391 33.667 26.107 1.00 29.42 1200 LEU A CA 1
ATOM 1825 C C . LEU A 1 243 ? 31.074 32.332 25.829 1.00 30.27 1200 LEU A C 1
ATOM 1826 O O . LEU A 1 243 ? 32.061 32.263 25.094 1.00 29.94 1200 LEU A O 1
ATOM 1831 N N . LEU A 1 244 ? 30.536 31.272 26.420 1.00 30.53 1201 LEU A N 1
ATOM 1832 C CA . LEU A 1 244 ? 31.054 29.926 26.195 1.00 31.33 1201 LEU A CA 1
ATOM 1833 C C . LEU A 1 244 ? 30.753 29.609 24.731 1.00 33.51 1201 LEU A C 1
ATOM 1834 O O . LEU A 1 244 ? 29.834 30.189 24.153 1.00 32.70 1201 LEU A O 1
ATOM 1839 N N . ASP A 1 245 ? 31.516 28.699 24.128 1.00 36.00 1202 ASP A N 1
ATOM 1840 C CA . ASP A 1 245 ? 31.299 28.360 22.725 1.00 37.82 1202 ASP A CA 1
ATOM 1841 C C . ASP A 1 245 ? 30.035 27.544 22.476 1.00 38.71 1202 ASP A C 1
ATOM 1842 O O . ASP A 1 245 ? 29.352 27.120 23.408 1.00 38.16 1202 ASP A O 1
ATOM 1847 N N . LYS A 1 246 ? 29.735 27.334 21.200 1.00 39.24 1203 LYS A N 1
ATOM 1848 C CA . LYS A 1 246 ? 28.577 26.556 20.798 1.00 40.74 1203 LYS A CA 1
ATOM 1849 C C . LYS A 1 246 ? 29.048 25.111 20.680 1.00 41.02 1203 LYS A C 1
ATOM 1850 O O . LYS A 1 246 ? 29.826 24.775 19.785 1.00 40.89 1203 LYS A O 1
ATOM 1856 N N . PRO A 1 247 ? 28.590 24.238 21.593 1.00 40.85 1204 PRO A N 1
ATOM 1857 C CA . PRO A 1 247 ? 28.983 22.827 21.576 1.00 41.16 1204 PRO A CA 1
ATOM 1858 C C . PRO A 1 247 ? 28.721 22.185 20.220 1.00 42.18 1204 PRO A C 1
ATOM 1859 O O . PRO A 1 247 ? 27.693 22.440 19.591 1.00 41.48 1204 PRO A O 1
ATOM 1863 N N . ASP A 1 248 ? 29.651 21.352 19.773 1.00 43.81 1205 ASP A N 1
ATOM 1864 C CA . ASP A 1 248 ? 29.497 20.672 18.496 1.00 46.22 1205 ASP A CA 1
ATOM 1865 C C . ASP A 1 248 ? 28.286 19.750 18.526 1.00 46.55 1205 ASP A C 1
ATOM 1866 O O . ASP A 1 248 ? 28.021 19.091 19.532 1.00 47.44 1205 ASP A O 1
ATOM 1871 N N . ASN A 1 249 ? 27.551 19.713 17.422 1.00 46.56 1206 ASN A N 1
ATOM 1872 C CA . ASN A 1 249 ? 26.375 18.859 17.307 1.00 47.20 1206 ASN A CA 1
ATOM 1873 C C . ASN A 1 249 ? 25.323 19.103 18.387 1.00 46.57 1206 ASN A C 1
ATOM 1874 O O . ASN A 1 249 ? 24.619 18.179 18.791 1.00 47.30 1206 ASN A O 1
ATOM 1879 N N . CYS A 1 250 ? 25.214 20.340 18.857 1.00 45.44 1207 CYS A N 1
ATOM 1880 C CA . CYS A 1 250 ? 24.226 20.665 19.879 1.00 43.21 1207 CYS A CA 1
ATOM 1881 C C . CYS A 1 250 ? 22.892 20.998 19.212 1.00 42.07 1207 CYS A C 1
ATOM 1882 O O . CYS A 1 250 ? 22.852 21.667 18.182 1.00 41.48 1207 CYS A O 1
ATOM 1885 N N . PRO A 1 251 ? 21.782 20.515 19.785 1.00 41.16 1208 PRO A N 1
ATOM 1886 C CA . PRO A 1 251 ? 20.445 20.772 19.240 1.00 40.17 1208 PRO A CA 1
ATOM 1887 C C . PRO A 1 251 ? 20.184 22.275 19.118 1.00 39.10 1208 PRO A C 1
ATOM 1888 O O . PRO A 1 251 ? 20.482 23.033 20.041 1.00 38.01 1208 PRO A O 1
ATOM 1892 N N . ASP A 1 252 ? 19.631 22.701 17.984 1.00 38.15 1209 ASP A N 1
ATOM 1893 C CA . ASP A 1 252 ? 19.348 24.118 17.764 1.00 37.21 1209 ASP A CA 1
ATOM 1894 C C . ASP A 1 252 ? 18.560 24.777 18.889 1.00 35.77 1209 ASP A C 1
ATOM 1895 O O . ASP A 1 252 ? 18.852 25.911 19.260 1.00 35.30 1209 ASP A O 1
ATOM 1900 N N . MET A 1 253 ? 17.564 24.081 19.432 1.00 34.61 1210 MET A N 1
ATOM 1901 C CA . MET A 1 253 ? 16.761 24.656 20.511 1.00 34.65 1210 MET A CA 1
ATOM 1902 C C . MET A 1 253 ? 17.595 24.988 21.744 1.00 33.41 1210 MET A C 1
ATOM 1903 O O . MET A 1 253 ? 17.330 25.973 22.435 1.00 32.22 1210 MET A O 1
ATOM 1908 N N . LEU A 1 254 ? 18.601 24.169 22.023 1.00 32.23 1211 LEU A N 1
ATOM 1909 C CA . LEU A 1 254 ? 19.454 24.420 23.177 1.00 32.42 1211 LEU A CA 1
ATOM 1910 C C . LEU A 1 254 ? 20.426 25.565 22.897 1.00 31.06 1211 LEU A C 1
ATOM 1911 O O . LEU A 1 254 ? 20.749 26.340 23.793 1.00 30.39 1211 LEU A O 1
ATOM 1916 N N . LEU A 1 255 ? 20.891 25.681 21.657 1.00 30.08 1212 LEU A N 1
ATOM 1917 C CA . LEU A 1 255 ? 21.794 26.776 21.311 1.00 29.34 1212 LEU A CA 1
ATOM 1918 C C . LEU A 1 255 ? 21.034 28.089 21.465 1.00 28.41 1212 LEU A C 1
ATOM 1919 O O . LEU A 1 255 ? 21.568 29.073 21.978 1.00 27.96 1212 LEU A O 1
ATOM 1924 N N . GLU A 1 256 ? 19.779 28.094 21.019 1.00 27.36 1213 GLU A N 1
ATOM 1925 C CA . GLU A 1 256 ? 18.944 29.288 21.099 1.00 26.61 1213 GLU A CA 1
ATOM 1926 C C . GLU A 1 256 ? 18.624 29.621 22.554 1.00 25.99 1213 GLU A C 1
ATOM 1927 O O . GLU A 1 256 ? 18.670 30.782 22.947 1.00 26.32 1213 GLU A O 1
ATOM 1933 N N . LEU A 1 257 ? 18.301 28.607 23.352 1.00 25.84 1214 LEU A N 1
ATOM 1934 C CA . LEU A 1 257 ? 18.008 28.832 24.768 1.00 24.94 1214 LEU A CA 1
ATOM 1935 C C . LEU A 1 257 ? 19.241 29.441 25.431 1.00 24.53 1214 LEU A C 1
ATOM 1936 O O . LEU A 1 257 ? 19.137 30.376 26.232 1.00 23.74 1214 LEU A O 1
ATOM 1941 N N . MET A 1 258 ? 20.412 28.910 25.093 1.00 24.05 1215 MET A N 1
ATOM 1942 C CA . MET A 1 258 ? 21.649 29.437 25.651 1.00 25.08 1215 MET A CA 1
ATOM 1943 C C . MET A 1 258 ? 21.785 30.904 25.2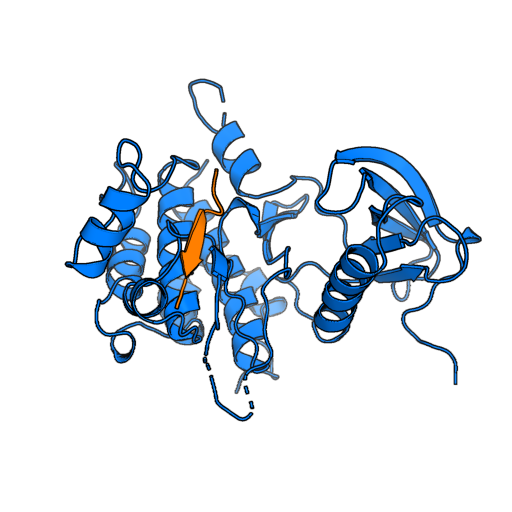77 1.00 24.95 1215 MET A C 1
ATOM 1944 O O . MET A 1 258 ? 22.050 31.744 26.134 1.00 24.69 1215 MET A O 1
ATOM 1949 N N . ARG A 1 259 ? 21.599 31.211 23.993 1.00 25.68 1216 ARG A N 1
ATOM 1950 C CA . ARG A 1 259 ? 21.696 32.587 23.520 1.00 25.60 1216 ARG A CA 1
ATOM 1951 C C . ARG A 1 259 ? 20.780 33.496 24.336 1.00 25.17 1216 ARG A C 1
ATOM 1952 O O . ARG A 1 259 ? 21.164 34.603 24.714 1.00 24.03 1216 ARG A O 1
ATOM 1960 N N . MET A 1 260 ? 19.566 33.017 24.596 1.00 24.62 1217 MET A N 1
ATOM 1961 C CA . MET A 1 260 ? 18.575 33.772 25.356 1.00 24.56 1217 MET A CA 1
ATOM 1962 C C . MET A 1 260 ? 18.991 33.937 26.820 1.00 23.69 1217 MET A C 1
ATOM 1963 O O . MET A 1 260 ? 18.897 35.033 27.375 1.00 23.64 1217 MET A O 1
ATOM 1968 N N . CYS A 1 261 ? 19.446 32.850 27.442 1.00 23.38 1218 CYS A N 1
ATOM 1969 C CA . CYS A 1 261 ? 19.858 32.891 28.849 1.00 23.43 1218 CYS A CA 1
ATOM 1970 C C . CYS A 1 261 ? 21.089 33.743 29.071 1.00 23.69 1218 CYS A C 1
ATOM 1971 O O . CYS A 1 261 ? 21.308 34.250 30.176 1.00 22.98 1218 CYS A O 1
ATOM 1974 N N . TRP A 1 262 ? 21.894 33.902 28.023 1.00 23.19 1219 TRP A N 1
ATOM 1975 C CA . TRP A 1 262 ? 23.114 34.684 28.143 1.00 23.68 1219 TRP A CA 1
ATOM 1976 C C . TRP A 1 262 ? 23.045 36.110 27.598 1.00 24.33 1219 TRP A C 1
ATOM 1977 O O . TRP A 1 262 ? 24.054 36.659 27.152 1.00 23.35 1219 TRP A O 1
ATOM 1988 N N . GLN A 1 263 ? 21.859 36.705 27.631 1.00 25.40 1220 GLN A N 1
ATOM 1989 C CA . GLN A 1 263 ? 21.711 38.095 27.199 1.00 25.57 1220 GLN A CA 1
ATOM 1990 C C . GLN A 1 263 ? 22.449 38.898 28.266 1.00 26.10 1220 GLN A C 1
ATOM 1991 O O . GLN A 1 263 ? 22.258 38.658 29.458 1.00 26.80 1220 GLN A O 1
ATOM 1997 N N . TYR A 1 264 ? 23.293 39.841 27.860 1.00 26.78 1221 TYR A N 1
ATOM 1998 C CA . TYR A 1 264 ? 24.043 40.623 28.841 1.00 27.48 1221 TYR A CA 1
ATOM 1999 C C . TYR A 1 264 ? 23.094 41.393 29.760 1.00 27.89 1221 TYR A C 1
ATOM 2000 O O . TYR A 1 264 ? 23.331 41.534 30.960 1.00 27.30 1221 TYR A O 1
ATOM 2009 N N . ASN A 1 265 ? 22.014 41.893 29.176 1.00 28.43 1222 ASN A N 1
ATOM 2010 C CA . ASN A 1 265 ? 21.017 42.652 29.916 1.00 28.57 1222 ASN A CA 1
ATOM 2011 C C . ASN A 1 265 ? 20.092 41.634 30.576 1.00 28.81 1222 ASN A C 1
ATOM 2012 O O . ASN A 1 265 ? 19.325 40.958 29.897 1.00 28.32 1222 ASN A O 1
ATOM 2017 N N . PRO A 1 266 ? 20.149 41.517 31.913 1.00 29.24 1223 PRO A N 1
ATOM 2018 C CA . PRO A 1 266 ? 19.291 40.547 32.596 1.00 29.21 1223 PRO A CA 1
ATOM 2019 C C . PRO A 1 266 ? 17.822 40.617 32.226 1.00 29.78 1223 PRO A C 1
ATOM 2020 O O . PRO A 1 266 ? 17.145 39.588 32.170 1.00 27.87 1223 PRO A O 1
ATOM 2024 N N . LYS A 1 267 ? 17.336 41.830 31.969 1.00 29.51 1224 LYS A N 1
ATOM 2025 C CA . LYS A 1 267 ? 15.940 42.032 31.620 1.00 30.12 1224 LYS A CA 1
ATOM 2026 C C . LYS A 1 267 ? 15.603 41.442 30.253 1.00 30.43 1224 LYS A C 1
ATOM 2027 O O . LYS A 1 267 ? 14.431 41.276 29.920 1.00 31.09 1224 LYS A O 1
ATOM 2029 N N . MET A 1 268 ? 16.629 41.127 29.464 1.00 29.86 1225 MET A N 1
ATOM 2030 C CA . MET A 1 268 ? 16.418 40.550 28.139 1.00 29.89 1225 MET A CA 1
ATOM 2031 C C . MET A 1 268 ? 16.343 39.027 28.192 1.00 29.07 1225 MET A C 1
ATOM 2032 O O . MET A 1 268 ? 15.973 38.378 27.217 1.00 28.07 1225 MET A O 1
ATOM 2037 N N . ARG A 1 269 ? 16.698 38.453 29.332 1.00 27.36 1226 ARG A N 1
ATOM 2038 C CA . ARG A 1 269 ? 16.657 37.005 29.469 1.00 25.66 1226 ARG A CA 1
ATOM 2039 C C . ARG A 1 269 ? 15.236 36.527 29.695 1.00 25.25 1226 ARG A C 1
ATOM 2040 O O . ARG A 1 269 ? 14.404 37.254 30.228 1.00 25.75 1226 ARG A O 1
ATOM 2048 N N . PRO A 1 270 ? 14.932 35.293 29.275 1.00 25.03 1227 PRO A N 1
ATOM 2049 C CA . PRO A 1 270 ? 13.586 34.752 29.466 1.00 24.47 1227 PRO A CA 1
ATOM 2050 C C . PRO A 1 270 ? 13.457 34.295 30.916 1.00 25.04 1227 PRO A C 1
ATOM 2051 O O . PRO A 1 270 ? 14.459 34.168 31.621 1.00 24.30 1227 PRO A O 1
ATOM 2055 N N . SER A 1 271 ? 12.225 34.056 31.355 1.00 24.28 1228 SER A N 1
ATOM 2056 C CA . SER A 1 271 ? 11.971 33.569 32.709 1.00 23.53 1228 SER A CA 1
ATOM 2057 C C . SER A 1 271 ? 11.936 32.060 32.553 1.00 22.77 1228 SER A C 1
ATOM 2058 O O . SER A 1 271 ? 11.834 31.559 31.432 1.00 23.50 1228 SER A O 1
ATOM 2061 N N . PHE A 1 272 ? 12.015 31.321 33.654 1.00 22.08 1229 PHE A N 1
ATOM 2062 C CA . PHE A 1 272 ? 11.975 29.872 33.539 1.00 21.69 1229 PHE A CA 1
ATOM 2063 C C . PHE A 1 272 ? 10.647 29.409 32.942 1.00 22.19 1229 PHE A C 1
ATOM 2064 O O . PHE A 1 272 ? 10.597 28.414 32.206 1.00 20.79 1229 PHE A O 1
ATOM 2072 N N . LEU A 1 273 ? 9.572 30.131 33.247 1.00 23.62 1230 LEU A N 1
ATOM 2073 C CA . LEU A 1 273 ? 8.269 29.785 32.686 1.00 24.61 1230 LEU A CA 1
ATOM 2074 C C . LEU A 1 273 ? 8.312 29.981 31.172 1.00 24.68 1230 LEU A C 1
ATOM 2075 O O . LEU A 1 273 ? 7.830 29.138 30.421 1.00 25.74 1230 LEU A O 1
ATOM 2080 N N . GLU A 1 274 ? 8.889 31.089 30.721 1.00 25.85 1231 GLU A N 1
ATOM 2081 C CA . GLU A 1 274 ? 8.992 31.342 29.283 1.00 26.93 1231 GLU A CA 1
ATOM 2082 C C . GLU A 1 274 ? 9.856 30.265 28.624 1.00 26.75 1231 GLU A C 1
ATOM 2083 O O . GLU A 1 274 ? 9.584 29.836 27.499 1.00 27.76 1231 GLU A O 1
ATOM 2089 N N . ILE A 1 275 ? 10.894 29.820 29.327 1.00 25.89 1232 ILE A N 1
ATOM 2090 C CA . ILE A 1 275 ? 11.771 28.780 28.796 1.00 23.97 1232 ILE A CA 1
ATOM 2091 C C . ILE A 1 275 ? 10.991 27.480 28.605 1.00 24.30 1232 ILE A C 1
ATOM 2092 O O . ILE A 1 275 ? 11.063 26.843 27.554 1.00 22.92 1232 ILE A O 1
ATOM 2097 N N . ILE A 1 276 ? 10.245 27.091 29.630 1.00 25.00 1233 ILE A N 1
ATOM 2098 C CA . ILE A 1 276 ? 9.450 25.871 29.578 1.00 26.21 1233 ILE A CA 1
ATOM 2099 C C . ILE A 1 276 ? 8.410 25.974 28.466 1.00 27.62 1233 ILE A C 1
ATOM 2100 O O . ILE A 1 276 ? 8.208 25.039 27.689 1.00 27.64 1233 ILE A O 1
ATOM 2105 N N . SER A 1 277 ? 7.755 27.125 28.399 1.00 28.85 1234 SER A N 1
ATOM 2106 C CA . SER A 1 277 ? 6.734 27.363 27.391 1.00 30.83 1234 SER A CA 1
ATOM 2107 C C . SER A 1 277 ? 7.270 27.103 25.983 1.00 31.46 1234 SER A C 1
ATOM 2108 O O . SER A 1 277 ? 6.614 26.453 25.170 1.00 30.79 1234 SER A O 1
ATOM 2111 N N . SER A 1 278 ? 8.470 27.603 25.703 1.00 30.79 1235 SER A N 1
ATOM 2112 C CA . SER A 1 278 ? 9.066 27.446 24.381 1.00 31.12 1235 SER A CA 1
ATOM 2113 C C . SER A 1 278 ? 9.444 26.023 23.976 1.00 30.72 1235 SER A C 1
ATOM 2114 O O . SER A 1 278 ? 9.570 25.740 22.786 1.00 31.73 1235 SER A O 1
ATOM 2117 N N . ILE A 1 279 ? 9.626 25.125 24.941 1.00 29.62 1236 ILE A N 1
ATOM 2118 C CA . ILE A 1 279 ? 10.006 23.748 24.618 1.00 29.15 1236 ILE A CA 1
ATOM 2119 C C . ILE A 1 279 ? 9.008 22.695 25.088 1.00 30.05 1236 ILE A C 1
ATOM 2120 O O . ILE A 1 279 ? 9.264 21.502 24.961 1.00 29.14 1236 ILE A O 1
ATOM 2125 N N . LYS A 1 280 ? 7.879 23.131 25.628 1.00 31.86 1237 LYS A N 1
ATOM 2126 C CA . LYS A 1 280 ? 6.881 22.207 26.157 1.00 34.62 1237 LYS A CA 1
ATOM 2127 C C . LYS A 1 280 ? 6.377 21.118 25.220 1.00 35.38 1237 LYS A C 1
ATOM 2128 O O . LYS A 1 280 ? 6.024 20.027 25.677 1.00 36.10 1237 LYS A O 1
ATOM 2134 N N . GLU A 1 281 ? 6.339 21.392 23.919 1.00 35.40 1238 GLU A N 1
ATOM 2135 C CA . GLU A 1 281 ? 5.861 20.388 22.977 1.00 35.84 1238 GLU A CA 1
ATOM 2136 C C . GLU A 1 281 ? 6.873 19.256 22.814 1.00 36.19 1238 GLU A C 1
ATOM 2137 O O . GLU A 1 281 ? 6.537 18.179 22.319 1.00 37.25 1238 GLU A O 1
ATOM 2139 N N . GLU A 1 282 ? 8.110 19.498 23.241 1.00 36.08 1239 GLU A N 1
ATOM 2140 C CA . GLU A 1 282 ? 9.173 18.501 23.129 1.00 35.81 1239 GLU A CA 1
ATOM 2141 C C . GLU A 1 282 ? 9.297 17.632 24.376 1.00 35.66 1239 GLU A C 1
ATOM 2142 O O . GLU A 1 282 ? 10.051 16.657 24.388 1.00 35.29 1239 GLU A O 1
ATOM 2148 N N . MET A 1 283 ? 8.559 17.985 25.424 1.00 35.58 1240 MET A N 1
ATOM 2149 C CA . MET A 1 283 ? 8.601 17.228 26.675 1.00 35.95 1240 MET A CA 1
ATOM 2150 C C . MET A 1 283 ? 7.781 15.938 26.588 1.00 37.40 1240 MET A C 1
ATOM 2151 O O . MET A 1 283 ? 6.808 15.866 25.836 1.00 38.23 1240 MET A O 1
ATOM 2156 N N . GLU A 1 284 ? 8.171 14.923 27.356 1.00 38.68 1241 GLU A N 1
ATOM 2157 C CA . GLU A 1 284 ? 7.440 13.658 27.362 1.00 40.33 1241 GLU A CA 1
ATOM 2158 C C . GLU A 1 284 ? 6.023 13.902 27.878 1.00 40.09 1241 GLU A C 1
ATOM 2159 O O . GLU A 1 284 ? 5.765 14.891 28.560 1.00 39.84 1241 GLU A O 1
ATOM 2165 N N . PRO A 1 285 ? 5.086 12.994 27.557 1.00 40.03 1242 PRO A N 1
ATOM 2166 C CA . PRO A 1 285 ? 3.682 13.094 27.968 1.00 39.72 1242 PRO A CA 1
ATOM 2167 C C . PRO A 1 285 ? 3.440 13.361 29.454 1.00 38.89 1242 PRO A C 1
ATOM 2168 O O . PRO A 1 285 ? 2.685 14.266 29.817 1.00 38.63 1242 PRO A O 1
ATOM 2172 N N . GLY A 1 286 ? 4.085 12.568 30.304 1.00 38.08 1243 GLY A N 1
ATOM 2173 C CA . GLY A 1 286 ? 3.909 12.707 31.738 1.00 37.23 1243 GLY A CA 1
ATOM 2174 C C . GLY A 1 286 ? 4.357 14.008 32.380 1.00 36.38 1243 GLY A C 1
ATOM 2175 O O . GLY A 1 286 ? 4.154 14.195 33.582 1.00 36.22 1243 GLY A O 1
ATOM 2176 N N . PHE A 1 287 ? 4.960 14.903 31.601 1.00 35.38 1244 PHE A N 1
ATOM 2177 C CA . PHE A 1 287 ? 5.426 16.181 32.134 1.00 34.51 1244 PHE A CA 1
ATOM 2178 C C . PHE A 1 287 ? 4.234 17.016 32.596 1.00 35.25 1244 PHE A C 1
ATOM 2179 O O . PHE A 1 287 ? 4.302 17.720 33.605 1.00 33.57 1244 PHE A O 1
ATOM 2187 N N . ARG A 1 288 ? 3.142 16.927 31.849 1.00 36.28 1245 ARG A N 1
ATOM 2188 C CA . ARG A 1 288 ? 1.930 17.673 32.159 1.00 38.25 1245 ARG A CA 1
ATOM 2189 C C . ARG A 1 288 ? 1.310 17.222 33.483 1.00 38.04 1245 ARG A C 1
ATOM 2190 O O . ARG A 1 288 ? 0.634 17.994 34.156 1.00 38.57 1245 ARG A O 1
ATOM 2198 N N . GLU A 1 289 ? 1.554 15.971 33.854 1.00 38.27 1246 GLU A N 1
ATOM 2199 C CA . GLU A 1 289 ? 0.999 15.407 35.080 1.00 38.26 1246 GLU A CA 1
ATOM 2200 C C . GLU A 1 289 ? 1.800 15.687 36.351 1.00 36.86 1246 GLU A C 1
ATOM 2201 O O . GLU A 1 289 ? 1.226 15.821 37.431 1.00 37.18 1246 GLU A O 1
ATOM 2207 N N . VAL A 1 290 ? 3.120 15.776 36.229 1.00 34.12 1247 VAL A N 1
ATOM 2208 C CA . VAL A 1 290 ? 3.966 15.989 37.399 1.00 32.43 1247 VAL A CA 1
ATOM 2209 C C . VAL A 1 290 ? 4.665 17.341 37.518 1.00 31.40 1247 VAL A C 1
ATOM 2210 O O . VAL A 1 290 ? 5.228 17.656 38.567 1.00 32.16 1247 VAL A O 1
ATOM 2214 N N . SER A 1 291 ? 4.631 18.140 36.461 1.00 29.37 1248 SER A N 1
ATOM 2215 C CA . SER A 1 291 ? 5.322 19.418 36.470 1.00 28.45 1248 SER A CA 1
ATOM 2216 C C . SER A 1 291 ? 4.661 20.559 37.225 1.00 28.46 1248 SER A C 1
ATOM 2217 O O . SER A 1 291 ? 3.435 20.618 37.358 1.00 27.77 1248 SER A O 1
ATOM 2220 N N . PHE A 1 292 ? 5.491 21.470 37.726 1.00 26.51 1249 PHE A N 1
ATOM 2221 C CA . PHE A 1 292 ? 4.978 22.651 38.410 1.00 26.75 1249 PHE A CA 1
ATOM 2222 C C . PHE A 1 292 ? 4.331 23.533 37.336 1.00 26.82 1249 PHE A C 1
ATOM 2223 O O . PHE A 1 292 ? 3.327 24.214 37.582 1.00 27.57 1249 PHE A O 1
ATOM 2231 N N . TYR A 1 293 ? 4.920 23.509 36.143 1.00 25.68 1250 TYR A N 1
ATOM 2232 C CA . TYR A 1 293 ? 4.432 24.305 35.022 1.00 26.44 1250 TYR A CA 1
ATOM 2233 C C . TYR A 1 293 ? 2.942 24.097 34.745 1.00 26.31 1250 TYR A C 1
ATOM 2234 O O . TYR A 1 293 ? 2.197 25.060 34.624 1.00 25.05 1250 TYR A O 1
ATOM 2243 N N . TYR A 1 294 ? 2.513 22.844 34.642 1.00 27.48 1251 TYR A N 1
ATOM 2244 C CA . TYR A 1 294 ? 1.107 22.552 34.359 1.00 29.90 1251 TYR A CA 1
ATOM 2245 C C . TYR A 1 294 ? 0.205 22.421 35.590 1.00 30.89 1251 TYR A C 1
ATOM 2246 O O . TYR A 1 294 ? -0.973 22.080 35.459 1.00 31.00 1251 TYR A O 1
ATOM 2255 N N . SER A 1 295 ? 0.749 22.688 36.776 1.00 30.78 1252 SER A N 1
ATOM 2256 C CA . SER A 1 295 ? -0.028 22.581 38.006 1.00 31.50 1252 SER A CA 1
ATOM 2257 C C . SER A 1 295 ? -0.923 23.797 38.211 1.00 33.77 1252 SER A C 1
ATOM 2258 O O . SER A 1 295 ? -0.703 24.856 37.622 1.00 32.63 1252 SER A O 1
ATOM 2261 N N . GLU A 1 296 ? -1.936 23.648 39.057 1.00 38.13 1253 GLU A N 1
ATOM 2262 C CA . GLU A 1 296 ? -2.832 24.762 39.326 1.00 41.85 1253 GLU A CA 1
ATOM 2263 C C . GLU A 1 296 ? -2.134 25.859 40.129 1.00 43.22 1253 GLU A C 1
ATOM 2264 O O . GLU A 1 296 ? -2.536 27.019 40.078 1.00 44.08 1253 GLU A O 1
ATOM 2270 N N . GLU A 1 297 ? -1.085 25.502 40.865 1.00 45.08 1254 GLU A N 1
ATOM 2271 C CA . GLU A 1 297 ? -0.363 26.500 41.650 1.00 47.25 1254 GLU A CA 1
ATOM 2272 C C . GLU A 1 297 ? 0.278 27.562 40.763 1.00 48.14 1254 GLU A C 1
ATOM 2273 O O . GLU A 1 297 ? 0.554 28.673 41.219 1.00 48.85 1254 GLU A O 1
ATOM 2279 N N . ASN A 1 298 ? 0.514 27.221 39.499 1.00 48.72 1255 ASN A N 1
ATOM 2280 C CA . ASN A 1 298 ? 1.115 28.161 38.560 1.00 49.06 1255 ASN A CA 1
ATOM 2281 C C . ASN A 1 298 ? 0.071 28.805 37.650 1.00 49.93 1255 ASN A C 1
ATOM 2282 O O . ASN A 1 298 ? -0.331 28.225 36.639 1.00 50.04 1255 ASN A O 1
ATOM 2287 N N . LYS A 1 299 ? -0.361 30.007 38.018 1.00 51.06 1256 LYS A N 1
ATOM 2288 C CA . LYS A 1 299 ? -1.358 30.739 37.241 1.00 51.71 1256 LYS A CA 1
ATOM 2289 C C . LYS A 1 299 ? -1.141 32.241 37.380 1.00 51.87 1256 LYS A C 1
ATOM 2290 O O . LYS A 1 299 ? -0.266 32.607 38.194 1.00 52.38 1256 LYS A O 1
ATOM 2292 N N . GLY B 2 6 ? 39.036 24.284 41.107 1.00 40.82 6 GLY B N 1
ATOM 2293 C CA . GLY B 2 6 ? 37.941 24.473 42.100 1.00 40.78 6 GLY B CA 1
ATOM 2294 C C . GLY B 2 6 ? 36.802 25.287 41.518 1.00 40.77 6 GLY B C 1
ATOM 2295 O O . GLY B 2 6 ? 37.032 26.231 40.762 1.00 41.04 6 GLY B O 1
ATOM 2296 N N . GLU B 2 7 ? 35.571 24.936 41.877 1.00 40.15 7 GLU B N 1
ATOM 2297 C CA . GLU B 2 7 ? 34.406 25.645 41.363 1.00 39.17 7 GLU B CA 1
ATOM 2298 C C . GLU B 2 7 ? 34.047 26.896 42.152 1.00 37.83 7 GLU B C 1
ATOM 2299 O O . GLU B 2 7 ? 33.410 27.801 41.621 1.00 37.19 7 GLU B O 1
ATOM 2305 N N . TYR B 2 8 ? 34.444 26.948 43.418 1.00 35.85 8 TYR B N 1
ATOM 2306 C CA . TYR B 2 8 ? 34.138 28.111 44.236 1.00 35.08 8 TYR B CA 1
ATOM 2307 C C . TYR B 2 8 ? 35.409 28.911 44.475 1.00 35.80 8 TYR B C 1
ATOM 2308 O O . TYR B 2 8 ? 36.367 28.421 45.071 1.00 36.07 8 TYR B O 1
ATOM 2317 N N . VAL B 2 9 ? 35.396 30.148 43.994 1.00 35.98 9 VAL B N 1
ATOM 2318 C CA . VAL B 2 9 ? 36.537 31.048 44.079 1.00 36.82 9 VAL B CA 1
ATOM 2319 C C . VAL B 2 9 ? 36.235 32.253 44.946 1.00 37.49 9 VAL B C 1
ATOM 2320 O O . VAL B 2 9 ? 35.115 32.757 44.956 1.00 36.73 9 VAL B O 1
ATOM 2324 N N . ASN B 2 10 ? 37.241 32.726 45.672 1.00 39.29 10 ASN B N 1
ATOM 2325 C CA . ASN B 2 10 ? 37.043 33.884 46.524 1.00 41.20 10 ASN B CA 1
ATOM 2326 C C . ASN B 2 10 ? 36.815 35.125 45.668 1.00 41.65 10 ASN B C 1
ATOM 2327 O O . ASN B 2 10 ? 37.458 35.318 44.638 1.00 41.69 10 ASN B O 1
ATOM 2332 N N . ILE B 2 11 ? 35.883 35.960 46.106 1.00 42.19 11 ILE B N 1
ATOM 2333 C CA . ILE B 2 11 ? 35.550 37.189 45.408 1.00 43.33 11 ILE B CA 1
ATOM 2334 C C . ILE B 2 11 ? 34.988 38.107 46.483 1.00 43.91 11 ILE B C 1
ATOM 2335 O O . ILE B 2 11 ? 34.255 37.661 47.366 1.00 44.07 11 ILE B O 1
ATOM 2340 N N . GLU B 2 12 ? 35.331 39.385 46.419 1.00 44.77 12 GLU B N 1
ATOM 2341 C CA . GLU B 2 12 ? 34.872 40.324 47.431 1.00 45.90 12 GLU B CA 1
ATOM 2342 C C . GLU B 2 12 ? 34.130 41.518 46.847 1.00 45.85 12 GLU B C 1
ATOM 2343 O O . GLU B 2 12 ? 34.518 42.055 45.813 1.00 46.02 12 GLU B O 1
ATOM 2349 N N . PHE B 2 13 ? 33.063 41.931 47.521 1.00 46.52 13 PHE B N 1
ATOM 2350 C CA . PHE B 2 13 ? 32.274 43.069 47.071 1.00 47.14 13 PHE B CA 1
ATOM 2351 C C . PHE B 2 13 ? 32.220 44.169 48.132 1.00 47.84 13 PHE B C 1
ATOM 2352 O O . PHE B 2 13 ? 31.914 43.830 49.298 1.00 48.52 13 PHE B O 1
#

CATH classification: 3.30.200.20 (+1 more: 1.10.510.10)

InterPro domains:
  IPR000494 Receptor L-domain [PF01030] (51-160)
  IPR000494 Receptor L-domain [PF01030] (352-462)
  IPR000719 Protein kinase domain [PS50011] (999-1274)
  IPR001245 Serine-threonine/tyrosine-protein kinase, catalytic domain [PF07714] (999-1265)
  IPR001245 Serine-threonine/tyrosine-protein kinase, catalytic domain [PR00109] (1079-1092)
  IPR001245 Serine-threonine/tyrosine-protein kinase, catalytic domain [PR00109] (1125-1143)
  IPR001245 Serine-threonine/tyrosine-protein kinase, catalytic domain [PR00109] (1174-1184)
  IPR001245 Serine-threonine/tyrosine-protein kinase, catalytic domain [PR00109] (1193-1215)
  IPR001245 Serine-threonine/tyrosine-protein kinase, catalytic domain [PR00109] (1237-1259)
  IPR002011 Tyrosine-protein kinase, receptor class II, conserved site [PS00239] (1159-1167)
  IPR003961 Fibronectin type III [PS50853] (834-927)
  IPR003961 Fibronectin type III [SM00060] (489-592)
  IPR003961 Fibronectin type III [SM00060] (611-814)
  IPR003961 Fibronectin type III [SM00060] (832-914)
  IPR003961 Fibronectin type III [cd00063] (494-606)
  IPR003961 Fibronectin type III [cd00063] (611-655)
  IPR003961 Fibronectin type III [cd00063] (835-924)
  IPR006211 Furin-like cysteine-rich domain [PF00757] (176-333)
  IPR006212 Furin-like repeat [SM00261] (227-270)
  IPR006212 Furin-like repeat [cd00064] (230-277)

Sequence (296 aa):
VPDEWEVAREKITMSRELGQGSFGMVYEGVAKGVVKDEPETRVAIKTVNEAASMRERIEFLNEASVMKEFNCHHVVRLLGVVSQGQPTLVIMELMTRGDLKSYLRSLRPEMPSLSKMIQMAGEIADGMAYLNANKFVHRDLAARNCMVAEDFTVKIGDFGMTRDIETDRKGGKGLLPVRWMSPESLKDGVFTTYSDVWSFGVVLWEIATLAEQPYQGLSNEQVLRFVMEGGLLDKPDNCPDMLLELMRMCWQYNPKMRPSFLEIISSIKEEMEPGFREVSFYYSEENKGEYVNIEF

Secondary structure (DSSP, 8-state):
---TTB--GGGEEEEEEEEE-SSSEEEEEEEEEEETTEEEEEEEEEEE-TT--HHHHHHHHHHHHHHTT---TTBPPEEEEE-SSSSEEEEEE--TT-BHHHHHHTT-S----HHHHHHHHHHHHHHHHHHHHTTEE-S--SGGGEEE-TT--EEE---TT-EE-------SEEEE-GGG--HHHHHH----HHHHHHHHHHHHHHHHTTSPPTTTT--HHHHHHHHHTT------TT--HHHHHHHHHHT-SSGGGSPPHHHHHHHHGGGS-TTHHHH-STTSTT--/---EEEE-

Solvent-accessible surface area: 14858 Å² total

Organism: Homo sapiens (NCBI:txid9606)

Radius of gyration: 19.12 Å; Cα contacts (8 Å, |Δi|>4): 532; chains: 2; bounding box: 45×43×52 Å

Foldseek 3Di:
DDDLFADDPVQKDFDAWDAADDAGTKGWTKGADLDPPDGMATWIKDWHPPPDDPVSVVLVVVQLVVQVPDDAPQAWHWRHWHPPDPTTITITHDAVCAFQLVNLLCPDPVVDDLLLLLQQLLSALLQLLRQVVQQKFQQADASNQWGAHPVRRIHGHGRSPIDHCVPLADDDDDDHPLLQFALVCLVGNDTHLLRSLLSSLVNSVCNLQSRDPRPPPDDSVRSNVCRNVPHDGDDRPPHDPLSSVLSVQSRDNPSVSHDGSLVNSVVCVVSHDPCCCVRTPSNDPVHD/DPDDDDDD

Nearest PDB structures (foldseek):
  3d94-assembly1_A-2  TM=9.321E-01  e=1.477E-47  unclassified
  3qqu-assembly2_B  TM=9.186E-01  e=1.067E-46  Homo sapiens
  8dwn-assembly1_A  TM=9.290E-01  e=6.129E-42  Homo sapiens
  8pyk-assembly1_AAA  TM=9.072E-01  e=3.849E-43  Homo sapiens
  4zog-assembly2_B  TM=9.054E-01  e=2.457E-26  Homo sapiens